Protein AF-A0A5P0ZR93-F1 (afdb_monomer)

Structure (mmCIF, N/CA/C/O backbone):
data_AF-A0A5P0ZR93-F1
#
_entry.id   AF-A0A5P0ZR93-F1
#
loop_
_atom_site.group_PDB
_atom_site.id
_atom_site.type_symbol
_atom_site.label_atom_id
_atom_site.label_alt_id
_atom_site.label_comp_id
_atom_site.label_asym_id
_atom_site.label_entity_id
_atom_site.label_seq_id
_atom_site.pdbx_PDB_ins_code
_atom_site.Cartn_x
_atom_site.Cartn_y
_atom_site.Cartn_z
_atom_site.occupancy
_atom_site.B_iso_or_equiv
_atom_site.auth_seq_id
_atom_site.auth_comp_id
_atom_site.auth_asym_id
_atom_site.auth_atom_id
_atom_site.pdbx_PDB_model_num
ATOM 1 N N . MET A 1 1 ? 14.125 20.771 -6.353 1.00 57.50 1 MET A N 1
ATOM 2 C CA . MET A 1 1 ? 13.184 19.645 -6.193 1.00 57.50 1 MET A CA 1
ATOM 3 C C . MET A 1 1 ? 13.622 18.909 -4.926 1.00 57.50 1 MET A C 1
ATOM 5 O O . MET A 1 1 ? 14.713 19.206 -4.462 1.00 57.50 1 MET A O 1
ATOM 9 N N . ASP A 1 2 ? 12.783 18.103 -4.272 1.00 68.31 2 ASP A N 1
ATOM 10 C CA . ASP A 1 2 ? 13.218 17.329 -3.088 1.00 68.31 2 ASP A CA 1
ATOM 11 C C . ASP A 1 2 ? 14.317 16.335 -3.522 1.00 68.31 2 ASP A C 1
ATOM 13 O O . ASP A 1 2 ? 14.116 15.636 -4.518 1.00 68.31 2 ASP A O 1
ATOM 17 N N . ASP A 1 3 ? 15.445 16.251 -2.803 1.00 76.50 3 ASP A N 1
ATOM 18 C CA . ASP A 1 3 ? 16.575 15.347 -3.105 1.00 76.50 3 ASP A CA 1
ATOM 19 C C . ASP A 1 3 ? 16.115 13.891 -3.321 1.00 76.50 3 ASP A C 1
ATOM 21 O O . ASP A 1 3 ? 16.690 13.132 -4.111 1.00 76.50 3 ASP A O 1
ATOM 25 N N . LYS A 1 4 ? 15.027 13.484 -2.650 1.00 79.25 4 LYS A N 1
ATOM 26 C CA . LYS A 1 4 ? 14.404 12.167 -2.843 1.00 79.25 4 LYS A CA 1
ATOM 27 C C . LYS A 1 4 ? 13.713 12.030 -4.197 1.00 79.25 4 LYS A C 1
ATOM 29 O O . LYS A 1 4 ? 13.845 10.983 -4.830 1.00 79.25 4 LYS A O 1
ATOM 34 N N . MET A 1 5 ? 13.004 13.060 -4.657 1.00 79.00 5 MET A N 1
ATOM 35 C CA . MET A 1 5 ? 12.385 13.065 -5.986 1.00 79.00 5 MET A CA 1
ATOM 36 C C . MET A 1 5 ? 13.462 13.019 -7.074 1.00 79.00 5 MET A C 1
ATOM 38 O O . MET A 1 5 ? 13.357 12.203 -7.987 1.00 79.00 5 MET A O 1
ATOM 42 N N . ASP A 1 6 ? 14.532 13.808 -6.931 1.00 82.62 6 ASP A N 1
ATOM 43 C CA . ASP A 1 6 ? 15.679 13.803 -7.851 1.00 82.62 6 ASP A CA 1
ATOM 44 C C . ASP A 1 6 ? 16.344 12.417 -7.937 1.00 82.62 6 ASP A C 1
ATOM 46 O O . ASP A 1 6 ? 16.668 11.926 -9.027 1.00 82.62 6 ASP A O 1
ATOM 50 N N . SER A 1 7 ? 16.479 11.731 -6.798 1.00 88.19 7 SER A N 1
ATOM 51 C CA . SER A 1 7 ? 16.975 10.351 -6.746 1.00 88.19 7 SER A CA 1
ATOM 52 C C . SER A 1 7 ? 16.061 9.367 -7.487 1.00 88.19 7 SER A C 1
ATOM 54 O O . SER A 1 7 ? 16.546 8.537 -8.261 1.00 88.19 7 SER A O 1
ATOM 56 N N . ILE A 1 8 ? 14.741 9.456 -7.293 1.00 88.38 8 ILE A N 1
ATOM 57 C CA . ILE A 1 8 ? 13.769 8.577 -7.963 1.00 88.38 8 ILE A CA 1
ATOM 58 C C . ILE A 1 8 ? 13.776 8.815 -9.475 1.00 88.38 8 ILE A C 1
ATOM 60 O O . ILE A 1 8 ? 13.837 7.857 -10.245 1.00 88.38 8 ILE A O 1
ATOM 64 N N . ILE A 1 9 ? 13.792 10.076 -9.905 1.00 86.50 9 ILE A N 1
ATOM 65 C CA . ILE A 1 9 ? 13.853 10.451 -11.323 1.00 86.50 9 ILE A CA 1
ATOM 66 C C . ILE A 1 9 ? 15.132 9.917 -11.963 1.00 86.50 9 ILE A C 1
ATOM 68 O O . ILE A 1 9 ? 15.090 9.381 -13.068 1.00 86.50 9 ILE A O 1
ATOM 72 N N . SER A 1 10 ? 16.258 9.986 -11.253 1.00 88.50 10 SER A N 1
ATOM 73 C CA . SER A 1 10 ? 17.525 9.424 -11.726 1.00 88.50 10 SER A CA 1
ATOM 74 C C . SER A 1 10 ? 17.456 7.902 -11.891 1.00 88.50 10 SER A C 1
ATOM 76 O O . SER A 1 10 ? 17.922 7.371 -12.899 1.00 88.50 10 SER A O 1
ATOM 78 N N . LYS A 1 11 ? 16.828 7.183 -10.949 1.00 92.81 11 LYS A N 1
ATOM 79 C CA . LYS A 1 11 ? 16.615 5.727 -11.056 1.00 92.81 11 LYS A CA 1
ATOM 80 C C . LYS A 1 11 ? 15.723 5.371 -12.243 1.00 92.81 11 LYS A C 1
ATOM 82 O O . LYS A 1 11 ? 16.082 4.488 -13.016 1.00 92.81 11 LYS A O 1
ATOM 87 N N . LEU A 1 12 ? 14.604 6.074 -12.403 1.00 91.44 12 LEU A N 1
ATOM 88 C CA . LEU A 1 12 ? 13.690 5.904 -13.532 1.00 91.44 12 LEU A CA 1
ATOM 89 C C . LEU A 1 12 ? 14.400 6.155 -14.862 1.00 91.44 12 LEU A C 1
ATOM 91 O O . LEU A 1 12 ? 14.355 5.311 -15.752 1.00 91.44 12 LEU A O 1
ATOM 95 N N . LYS A 1 13 ? 15.137 7.265 -14.968 1.00 89.81 13 LYS A N 1
ATOM 96 C CA . LYS A 1 13 ? 15.942 7.600 -16.146 1.00 89.81 13 LYS A CA 1
ATOM 97 C C . LYS A 1 13 ? 16.904 6.474 -16.512 1.00 89.81 13 LYS A C 1
ATOM 99 O O . LYS A 1 13 ? 16.983 6.111 -17.679 1.00 89.81 13 LYS A O 1
ATOM 104 N N . ASN A 1 14 ? 17.611 5.911 -15.534 1.00 92.38 14 ASN A N 1
ATOM 105 C CA . ASN A 1 14 ? 18.555 4.823 -15.781 1.00 92.38 14 ASN A CA 1
ATOM 106 C C . ASN A 1 14 ? 17.857 3.578 -16.339 1.00 92.38 14 ASN A C 1
ATOM 108 O O . ASN A 1 14 ? 18.335 3.023 -17.325 1.00 92.38 14 ASN A O 1
ATOM 112 N N . ILE A 1 15 ? 16.714 3.184 -15.765 1.00 92.94 15 ILE A N 1
ATOM 113 C CA . ILE A 1 15 ? 15.931 2.043 -16.263 1.00 92.94 15 ILE A CA 1
ATOM 114 C C . ILE A 1 15 ? 15.469 2.312 -17.701 1.00 92.94 15 ILE A C 1
ATOM 116 O O . ILE A 1 15 ? 15.705 1.501 -18.590 1.00 92.94 15 ILE A O 1
ATOM 120 N N . PHE A 1 16 ? 14.880 3.476 -17.980 1.00 92.56 16 PHE A N 1
ATOM 121 C CA . PHE A 1 16 ? 14.407 3.790 -19.331 1.00 92.56 16 PHE A CA 1
ATOM 122 C C . PHE A 1 16 ? 15.522 3.843 -20.368 1.00 92.56 16 PHE A C 1
ATOM 124 O O . PHE A 1 16 ? 15.336 3.370 -21.488 1.00 92.56 16 PHE A O 1
ATOM 131 N N . LEU A 1 17 ? 16.691 4.376 -20.006 1.00 89.56 17 LEU A N 1
ATOM 132 C CA . LEU A 1 17 ? 17.850 4.398 -20.892 1.00 89.56 17 LEU A CA 1
ATOM 133 C C . LEU A 1 17 ? 18.323 2.985 -21.250 1.00 89.56 17 LEU A C 1
ATOM 135 O O . LEU A 1 17 ? 18.655 2.760 -22.412 1.00 89.56 17 LEU A O 1
ATOM 139 N N . MET A 1 18 ? 18.295 2.033 -20.308 1.00 90.50 18 MET A N 1
ATOM 140 C CA . MET A 1 18 ? 18.629 0.628 -20.592 1.00 90.50 18 MET A CA 1
ATOM 141 C C . MET A 1 18 ? 17.722 0.029 -21.669 1.00 90.50 18 MET A C 1
ATOM 143 O O . MET A 1 18 ? 18.185 -0.747 -22.500 1.00 90.50 18 MET A O 1
ATOM 147 N N . TYR A 1 19 ? 16.453 0.434 -21.693 1.00 91.56 19 TYR A N 1
ATOM 148 C CA . TYR A 1 19 ? 15.465 -0.064 -22.646 1.00 91.56 19 TYR A CA 1
ATOM 149 C C . TYR A 1 19 ? 15.240 0.846 -23.863 1.00 91.56 19 TYR A C 1
ATOM 151 O O . TYR A 1 19 ? 14.340 0.585 -24.663 1.00 91.56 19 TYR A O 1
ATOM 159 N N . GLY A 1 20 ? 16.031 1.912 -24.027 1.00 86.62 20 GLY A N 1
ATOM 160 C CA . GLY A 1 20 ? 15.853 2.882 -25.114 1.00 86.62 20 GLY A CA 1
ATOM 161 C C . GLY A 1 20 ? 14.503 3.615 -25.085 1.00 86.62 20 GLY A C 1
ATOM 162 O O . GLY A 1 20 ? 14.049 4.106 -26.118 1.00 86.62 20 GLY A O 1
ATOM 163 N N . ASP A 1 21 ? 13.851 3.688 -23.925 1.00 88.06 21 ASP A N 1
ATOM 164 C CA . ASP A 1 21 ? 12.505 4.236 -23.757 1.00 88.06 21 ASP A CA 1
ATOM 165 C C . ASP A 1 21 ? 12.533 5.735 -23.428 1.00 88.06 21 ASP A C 1
ATOM 167 O O . ASP A 1 21 ? 12.277 6.196 -22.314 1.00 88.06 21 ASP A O 1
ATOM 171 N N . THR A 1 22 ? 12.854 6.540 -24.433 1.00 83.56 22 THR A N 1
ATOM 172 C CA . THR A 1 22 ? 12.858 8.001 -24.284 1.00 83.56 22 THR A CA 1
ATOM 173 C C . THR A 1 22 ? 11.450 8.579 -24.140 1.00 83.56 22 THR A C 1
ATOM 175 O O . THR A 1 22 ? 11.280 9.656 -23.567 1.00 83.56 22 THR A O 1
ATOM 178 N N . THR A 1 23 ? 10.430 7.865 -24.623 1.00 85.38 23 THR A N 1
ATOM 179 C CA . THR A 1 23 ? 9.042 8.339 -24.615 1.00 85.38 23 THR A CA 1
ATOM 180 C C . THR A 1 23 ? 8.474 8.334 -23.203 1.00 85.38 23 THR A C 1
ATOM 182 O O . THR A 1 23 ? 7.955 9.360 -22.767 1.00 85.38 23 THR A O 1
ATOM 185 N N . SER A 1 24 ? 8.613 7.234 -22.458 1.00 85.19 24 SER A N 1
ATOM 186 C CA . SER A 1 24 ? 8.108 7.154 -21.082 1.00 85.19 24 SER A CA 1
ATOM 187 C C . SER A 1 24 ? 8.848 8.103 -20.145 1.00 85.19 24 SER A C 1
ATOM 189 O O . SER A 1 24 ? 8.225 8.741 -19.298 1.00 85.19 24 SER A O 1
ATOM 191 N N . PHE A 1 25 ? 10.157 8.294 -20.348 1.00 82.69 25 PHE A N 1
ATOM 192 C CA . PHE A 1 25 ? 10.911 9.295 -19.591 1.00 82.69 25 PHE A CA 1
ATOM 193 C C . PHE A 1 25 ? 10.414 10.724 -19.858 1.00 82.69 25 PHE A C 1
ATOM 195 O O . PHE A 1 25 ? 10.238 11.508 -18.924 1.00 82.69 25 PHE A O 1
ATOM 202 N N . ASN A 1 26 ? 10.135 11.065 -21.119 1.00 82.50 26 ASN A N 1
ATOM 203 C CA . ASN A 1 26 ? 9.562 12.365 -21.463 1.00 82.50 26 ASN A CA 1
ATOM 204 C C . ASN A 1 26 ? 8.157 12.539 -20.882 1.00 82.50 26 ASN A C 1
ATOM 206 O O . ASN A 1 26 ? 7.851 13.613 -20.379 1.00 82.50 26 ASN A O 1
ATOM 210 N N . ILE A 1 27 ? 7.332 11.487 -20.886 1.00 79.62 27 ILE A N 1
ATOM 211 C CA . ILE A 1 27 ? 6.014 11.498 -20.241 1.00 79.62 27 ILE A CA 1
ATOM 212 C C . ILE A 1 27 ? 6.155 11.855 -18.755 1.00 79.62 27 ILE A C 1
ATOM 214 O O . ILE A 1 27 ? 5.447 12.731 -18.272 1.00 79.62 27 ILE A O 1
ATOM 218 N N . ILE A 1 28 ? 7.100 11.249 -18.039 1.00 78.06 28 ILE A N 1
ATOM 219 C CA . ILE A 1 28 ? 7.353 11.548 -16.621 1.00 78.06 28 ILE A CA 1
ATOM 220 C C . ILE A 1 28 ? 7.781 13.006 -16.432 1.00 78.06 28 ILE A C 1
ATOM 222 O O . ILE A 1 28 ? 7.230 13.706 -15.584 1.00 78.06 28 ILE A O 1
ATOM 226 N N . ASN A 1 29 ? 8.713 13.503 -17.245 1.00 74.81 29 ASN A N 1
ATOM 227 C CA . ASN A 1 29 ? 9.150 14.896 -17.143 1.00 74.81 29 ASN A CA 1
ATOM 228 C C . ASN A 1 29 ? 8.015 15.885 -17.445 1.00 74.81 29 ASN A C 1
ATOM 230 O O . ASN A 1 29 ? 7.866 16.873 -16.733 1.00 74.81 29 ASN A O 1
ATOM 234 N N . THR A 1 30 ? 7.212 15.628 -18.476 1.00 73.50 30 THR A N 1
ATOM 235 C CA . THR A 1 30 ? 6.117 16.515 -18.883 1.00 73.50 30 THR A CA 1
ATOM 236 C C . THR A 1 30 ? 4.965 16.479 -17.883 1.00 73.50 30 THR A C 1
ATOM 238 O O . THR A 1 30 ? 4.611 17.519 -17.341 1.00 73.50 30 THR A O 1
ATOM 241 N N . TRP A 1 31 ? 4.428 15.295 -17.592 1.00 67.81 31 TRP A N 1
ATOM 242 C CA . TRP A 1 31 ? 3.185 15.139 -16.833 1.00 67.81 31 TRP A CA 1
ATOM 243 C C . TRP A 1 31 ? 3.388 15.100 -15.309 1.00 67.81 31 TRP A C 1
ATOM 245 O O . TRP A 1 31 ? 2.467 15.408 -14.561 1.00 67.81 31 TRP A O 1
ATOM 255 N N . ILE A 1 32 ? 4.576 14.733 -14.810 1.00 67.00 32 ILE A N 1
ATOM 256 C CA . ILE A 1 32 ? 4.835 14.671 -13.356 1.00 67.00 32 ILE A CA 1
ATOM 257 C C . ILE A 1 32 ? 5.601 15.896 -12.881 1.00 67.00 32 ILE A C 1
ATOM 259 O O . ILE A 1 32 ? 5.206 16.544 -11.911 1.00 67.00 32 ILE A O 1
ATOM 263 N N . ILE A 1 33 ? 6.722 16.194 -13.542 1.00 64.81 33 ILE A N 1
ATOM 264 C CA . ILE A 1 33 ? 7.695 17.173 -13.045 1.00 64.81 33 ILE A CA 1
ATOM 265 C C . ILE A 1 33 ? 7.309 18.592 -13.461 1.00 64.81 33 ILE A C 1
ATOM 267 O O . ILE A 1 33 ? 7.245 19.483 -12.612 1.00 64.81 33 ILE A O 1
ATOM 271 N N . ASN A 1 34 ? 7.043 18.804 -14.751 1.00 63.06 34 ASN A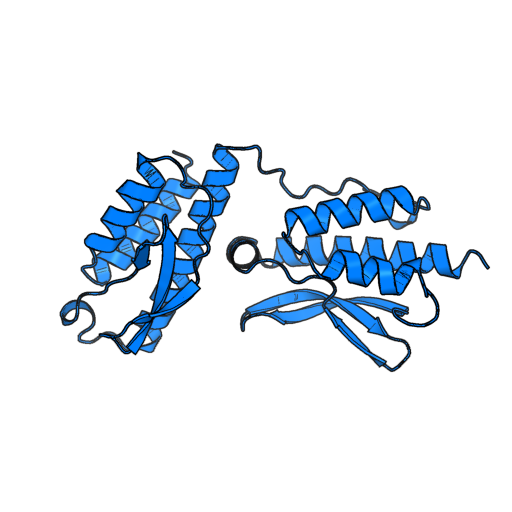 N 1
ATOM 272 C CA . ASN A 1 34 ? 6.796 20.134 -15.306 1.00 63.06 34 ASN A CA 1
ATOM 273 C C . ASN A 1 34 ? 5.379 20.654 -15.009 1.00 63.06 34 ASN A C 1
ATOM 275 O O . ASN A 1 34 ? 5.206 21.862 -14.870 1.00 63.06 34 ASN A O 1
ATOM 279 N N . GLU A 1 35 ? 4.395 19.768 -14.832 1.00 59.88 35 GLU A N 1
ATOM 280 C CA . GLU A 1 35 ? 3.013 20.120 -14.457 1.00 59.88 35 GLU A CA 1
ATOM 281 C C . GLU A 1 35 ? 2.729 20.034 -12.940 1.00 59.88 35 GLU A C 1
ATOM 283 O O . GLU A 1 35 ? 1.615 20.314 -12.513 1.00 59.88 35 GLU A O 1
ATOM 288 N N . LYS A 1 36 ? 3.738 19.702 -12.113 1.00 53.22 36 LYS A N 1
ATOM 289 C CA . LYS A 1 36 ? 3.658 19.526 -10.646 1.00 53.22 36 LYS A CA 1
ATOM 290 C C . LYS A 1 36 ? 2.394 18.780 -10.192 1.00 53.22 36 LYS A C 1
ATOM 292 O O . LYS A 1 36 ? 1.528 19.337 -9.523 1.00 53.22 36 LYS A O 1
ATOM 297 N N . VAL A 1 37 ? 2.426 17.470 -10.449 1.00 56.31 37 VAL A N 1
ATOM 298 C CA . VAL A 1 37 ? 1.530 16.436 -9.898 1.00 56.31 37 VAL A CA 1
ATOM 299 C C . VAL A 1 37 ? 0.103 16.539 -10.388 1.00 56.31 37 VAL A C 1
ATOM 301 O O . VAL A 1 37 ? -0.769 17.136 -9.759 1.00 56.31 37 VAL A O 1
ATOM 304 N N . ILE A 1 38 ? -0.171 15.860 -11.490 1.00 51.16 38 ILE A N 1
ATOM 305 C CA . ILE A 1 38 ? -1.548 15.537 -11.834 1.00 51.16 38 ILE A CA 1
ATOM 306 C C . ILE A 1 38 ? -2.105 14.685 -10.694 1.00 51.16 38 ILE A C 1
ATOM 308 O O . ILE A 1 38 ? -1.623 13.585 -10.416 1.00 51.16 38 ILE A O 1
ATOM 312 N N . ASN A 1 39 ? -3.092 15.245 -10.002 1.00 53.22 39 ASN A N 1
ATOM 313 C CA . ASN A 1 39 ? -3.871 14.544 -8.999 1.00 53.22 39 ASN A CA 1
ATOM 314 C C . ASN A 1 39 ? -4.516 13.325 -9.672 1.00 53.22 39 ASN A C 1
ATOM 316 O O . ASN A 1 39 ? -5.131 13.472 -10.726 1.00 53.22 39 ASN A O 1
ATOM 320 N N . VAL A 1 40 ? -4.439 12.163 -9.026 1.00 52.12 40 VAL A N 1
ATOM 321 C CA . VAL A 1 40 ? -5.048 10.889 -9.447 1.00 52.12 40 VAL A CA 1
ATOM 322 C C . VAL A 1 40 ? -4.246 10.121 -10.501 1.00 52.12 40 VAL A C 1
ATOM 324 O O . VAL A 1 40 ? -4.520 10.170 -11.698 1.00 52.12 40 VAL A O 1
ATOM 327 N N . TRP A 1 41 ? -3.262 9.354 -10.032 1.00 63.94 41 TRP A N 1
ATOM 328 C CA . TRP A 1 41 ? -2.633 8.295 -10.817 1.00 63.94 41 TRP A CA 1
ATOM 329 C C . TRP A 1 41 ? -3.058 6.945 -10.247 1.00 63.94 41 TRP A C 1
ATOM 331 O O . TRP A 1 41 ? -2.402 6.402 -9.365 1.00 63.94 41 TRP A O 1
ATOM 341 N N . ASP A 1 42 ? -4.156 6.393 -10.759 1.00 69.19 42 ASP A N 1
ATOM 342 C CA . ASP A 1 42 ? -4.456 4.972 -10.568 1.00 69.19 42 ASP A CA 1
ATOM 343 C C . ASP A 1 42 ? -3.581 4.175 -11.547 1.00 69.19 42 ASP A C 1
ATOM 345 O O . ASP A 1 42 ? -3.976 3.887 -12.682 1.00 69.19 42 ASP A O 1
ATOM 349 N N . ILE A 1 43 ? -2.319 3.956 -11.157 1.00 79.19 43 ILE A N 1
ATOM 350 C CA . ILE A 1 43 ? -1.373 3.179 -11.959 1.00 79.19 43 ILE A 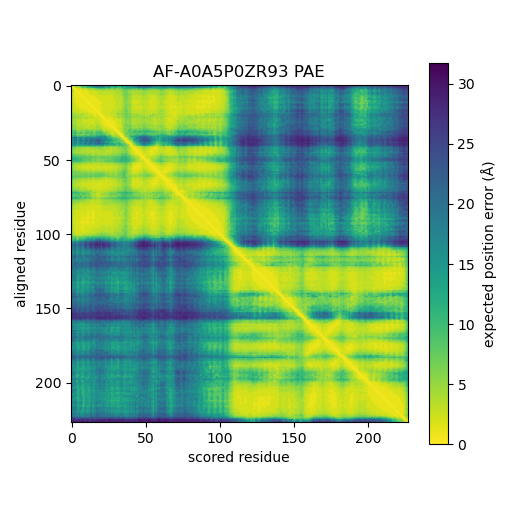CA 1
ATOM 351 C C . ILE A 1 43 ? -1.662 1.700 -11.738 1.00 79.19 43 ILE A C 1
ATOM 353 O O . ILE A 1 43 ? -1.491 1.171 -10.642 1.00 79.19 43 ILE A O 1
ATOM 357 N N . GLN A 1 44 ? -2.017 1.013 -12.813 1.00 82.81 44 GLN A N 1
ATOM 358 C CA . GLN A 1 44 ? -2.297 -0.413 -12.808 1.00 82.81 44 GLN A CA 1
ATOM 359 C C . GLN A 1 44 ? -1.407 -1.137 -13.807 1.00 82.81 44 GLN A C 1
ATOM 361 O O . GLN A 1 44 ? -0.965 -0.573 -14.812 1.00 82.81 44 GLN A O 1
ATOM 366 N N . PHE A 1 45 ? -1.179 -2.425 -13.564 1.00 87.31 45 PHE A N 1
ATOM 367 C CA . PHE A 1 45 ? -0.575 -3.277 -14.575 1.00 87.31 45 PHE A CA 1
ATOM 368 C C . PHE A 1 45 ? -1.579 -3.636 -15.655 1.00 87.31 45 PHE A C 1
ATOM 370 O O . PHE A 1 45 ? -2.654 -4.164 -15.375 1.00 87.31 45 PHE A O 1
ATOM 377 N N . GLN A 1 46 ? -1.174 -3.448 -16.904 1.00 88.44 46 GLN A N 1
ATOM 378 C CA . GLN A 1 46 ? -1.894 -3.973 -18.055 1.00 88.44 46 GLN A CA 1
ATOM 379 C C . GLN A 1 46 ? -0.930 -4.717 -18.970 1.00 88.44 46 GLN A C 1
ATOM 381 O O . GLN A 1 46 ? 0.246 -4.368 -19.051 1.00 88.44 46 GLN A O 1
ATOM 386 N N . ASN A 1 47 ? -1.426 -5.749 -19.654 1.00 87.31 47 ASN A N 1
ATOM 387 C CA . ASN A 1 47 ? -0.632 -6.438 -20.664 1.00 87.31 47 ASN A CA 1
ATOM 388 C C . ASN A 1 47 ? -0.352 -5.477 -21.824 1.00 87.31 47 ASN A C 1
ATOM 390 O O . ASN A 1 47 ? -1.274 -4.867 -22.372 1.00 87.31 47 ASN A O 1
ATOM 394 N N . ASP A 1 48 ? 0.918 -5.350 -22.190 1.00 84.62 48 ASP A N 1
ATOM 395 C CA . ASP A 1 48 ? 1.317 -4.685 -23.417 1.00 84.62 48 ASP A CA 1
ATOM 396 C C . ASP A 1 48 ? 1.059 -5.617 -24.606 1.00 84.62 48 ASP A C 1
ATOM 398 O O . ASP A 1 48 ? 1.585 -6.732 -24.676 1.00 84.62 48 ASP A O 1
ATOM 402 N N . GLU A 1 49 ? 0.245 -5.145 -25.547 1.00 75.81 49 GLU A N 1
ATOM 403 C CA . GLU A 1 49 ? -0.211 -5.910 -26.712 1.00 75.81 49 GLU A CA 1
ATOM 404 C C . GLU A 1 49 ? 0.933 -6.325 -27.649 1.00 75.81 49 GLU A C 1
ATOM 406 O O . GLU A 1 49 ? 0.802 -7.292 -28.397 1.00 75.81 49 GLU A O 1
ATOM 411 N N . ASN A 1 50 ? 2.067 -5.620 -27.614 1.00 77.00 50 ASN A N 1
ATOM 412 C CA . ASN A 1 50 ? 3.189 -5.857 -28.519 1.00 77.00 50 ASN A CA 1
ATOM 413 C C . ASN A 1 50 ? 4.298 -6.704 -27.900 1.00 77.00 50 ASN A C 1
ATOM 415 O O . ASN A 1 50 ? 5.113 -7.266 -28.638 1.00 77.00 50 ASN A O 1
ATOM 419 N N . LEU A 1 51 ? 4.373 -6.729 -26.571 1.00 74.06 51 LEU A N 1
ATOM 420 C CA . LEU A 1 51 ? 5.509 -7.269 -25.829 1.00 74.06 51 LEU A CA 1
ATOM 421 C C . LEU A 1 51 ? 5.142 -8.436 -24.914 1.00 74.06 51 LEU A C 1
ATOM 423 O O . LEU A 1 51 ? 6.042 -9.124 -24.442 1.00 74.06 51 LEU A O 1
ATOM 427 N N . ASN A 1 52 ? 3.846 -8.679 -24.692 1.00 81.81 52 ASN A N 1
ATOM 428 C CA . ASN A 1 52 ? 3.343 -9.729 -23.805 1.00 81.81 52 ASN A CA 1
ATOM 429 C C . ASN A 1 52 ? 3.941 -9.659 -22.384 1.00 81.81 52 ASN A C 1
ATOM 431 O O . ASN A 1 52 ? 4.146 -10.679 -21.733 1.00 81.81 52 ASN A O 1
ATOM 435 N N . ILE A 1 53 ? 4.230 -8.442 -21.918 1.00 84.31 53 ILE A N 1
ATOM 436 C CA . ILE A 1 53 ? 4.661 -8.140 -20.550 1.00 84.31 53 ILE A CA 1
ATOM 437 C C . ILE A 1 53 ? 3.620 -7.241 -19.889 1.00 84.31 53 ILE A C 1
ATOM 439 O O . ILE A 1 53 ? 2.926 -6.478 -20.564 1.00 84.31 53 ILE A O 1
ATOM 443 N N . LYS A 1 54 ? 3.524 -7.292 -18.561 1.00 88.44 54 LYS A N 1
ATOM 444 C CA . LYS A 1 54 ? 2.719 -6.331 -17.800 1.00 88.44 54 LYS A CA 1
ATOM 445 C C . LYS A 1 54 ? 3.484 -5.021 -17.654 1.00 88.44 54 LYS A C 1
ATOM 447 O O . LYS A 1 54 ? 4.617 -5.032 -17.177 1.00 88.44 54 LYS A O 1
ATOM 452 N N . VAL A 1 55 ? 2.863 -3.903 -18.018 1.00 90.94 55 VAL A N 1
ATOM 453 C CA . VAL A 1 55 ? 3.448 -2.557 -17.919 1.00 90.94 55 VAL A CA 1
ATOM 454 C C . VAL A 1 55 ? 2.588 -1.635 -17.052 1.00 90.94 55 VAL A C 1
ATOM 456 O O . VAL A 1 55 ? 1.364 -1.800 -17.035 1.00 90.94 55 VAL A O 1
ATOM 459 N N . PRO A 1 56 ? 3.198 -0.683 -16.323 1.00 89.94 56 PRO A N 1
ATOM 460 C CA . PRO A 1 56 ? 2.470 0.327 -15.567 1.00 89.94 56 PRO A CA 1
ATOM 461 C C . PRO A 1 56 ? 1.739 1.285 -16.505 1.00 89.94 56 PRO A C 1
ATOM 463 O O . PRO A 1 56 ? 2.336 1.900 -17.395 1.00 89.94 56 PRO A O 1
ATOM 466 N N . VAL A 1 57 ? 0.439 1.430 -16.279 1.00 87.81 57 VAL A N 1
ATOM 467 C CA . VAL A 1 57 ? -0.461 2.266 -17.068 1.00 87.81 57 VAL A CA 1
ATOM 468 C C . VAL A 1 57 ? -1.337 3.091 -16.137 1.00 87.81 57 VAL A C 1
ATOM 470 O O . VAL A 1 57 ? -1.900 2.539 -15.203 1.00 87.81 57 VAL A O 1
ATOM 473 N N . ALA A 1 58 ? -1.525 4.375 -16.437 1.00 83.06 58 ALA A N 1
ATOM 474 C CA . ALA A 1 58 ? -2.580 5.190 -15.833 1.00 83.06 58 ALA A CA 1
ATOM 475 C C . ALA A 1 58 ? -3.587 5.656 -16.890 1.00 83.06 58 ALA A C 1
ATOM 477 O O . ALA A 1 58 ? -3.263 5.764 -18.078 1.00 83.06 58 ALA A O 1
ATOM 478 N N . VAL A 1 59 ? -4.808 5.962 -16.455 1.00 77.25 59 VAL A N 1
ATOM 479 C CA . VAL A 1 59 ? -5.795 6.673 -17.273 1.00 77.25 59 VAL A CA 1
ATOM 480 C C . VAL A 1 59 ? -5.872 8.117 -16.794 1.00 77.25 59 VAL A C 1
ATOM 482 O O . VAL A 1 59 ? -6.292 8.371 -15.672 1.00 77.25 59 VAL A O 1
ATOM 485 N N . ILE A 1 60 ? -5.480 9.059 -17.652 1.00 71.88 60 ILE A N 1
ATOM 486 C CA . ILE A 1 60 ? -5.520 10.502 -17.382 1.00 71.88 60 ILE A CA 1
ATOM 487 C C . ILE A 1 60 ? -6.410 11.146 -18.441 1.00 71.88 60 ILE A C 1
ATOM 489 O O . ILE A 1 60 ? -6.179 10.950 -19.633 1.00 71.88 60 ILE A O 1
ATOM 493 N N . ASP A 1 61 ? -7.456 11.866 -18.032 1.00 69.75 61 ASP A N 1
ATOM 494 C CA . ASP A 1 61 ? -8.424 12.507 -18.937 1.00 69.75 61 ASP A CA 1
ATOM 495 C C . ASP A 1 61 ? -8.974 11.559 -20.018 1.00 69.75 61 ASP A C 1
ATOM 497 O O . ASP A 1 61 ? -9.032 11.880 -21.207 1.00 69.75 61 ASP A O 1
ATOM 501 N N . SER A 1 62 ? -9.357 10.345 -19.607 1.00 73.19 62 SER A N 1
ATOM 502 C CA . SER A 1 62 ? -9.813 9.261 -20.498 1.00 73.19 62 SER A CA 1
ATOM 503 C C . SER A 1 62 ? -8.766 8.763 -21.509 1.00 73.19 62 SER A C 1
ATOM 505 O O . SER A 1 62 ? -9.091 7.979 -22.401 1.00 73.19 62 SER A O 1
ATOM 507 N N . LYS A 1 63 ? -7.499 9.174 -21.381 1.00 77.56 63 LYS A N 1
ATOM 508 C CA . LYS A 1 63 ? -6.380 8.685 -22.192 1.00 77.56 63 LYS A CA 1
ATOM 509 C C . LYS A 1 63 ? -5.547 7.692 -21.401 1.00 77.56 63 LYS A C 1
ATOM 511 O O . LYS A 1 63 ? -5.078 7.975 -20.303 1.00 77.56 63 LYS A O 1
ATOM 516 N N . LYS A 1 64 ? -5.316 6.530 -22.006 1.00 83.12 64 LYS A N 1
ATOM 517 C CA . LYS A 1 64 ? -4.417 5.504 -21.481 1.00 83.12 64 LYS A CA 1
ATOM 518 C C . LYS A 1 64 ? -2.963 5.917 -21.725 1.00 83.12 64 LYS A C 1
ATOM 520 O O . LYS A 1 64 ? -2.540 6.064 -22.872 1.00 83.12 64 LYS A O 1
ATOM 525 N N . ILE A 1 65 ? -2.195 6.065 -20.654 1.00 84.88 65 ILE A N 1
ATOM 526 C CA . ILE A 1 65 ? -0.772 6.402 -20.680 1.00 84.88 65 ILE A CA 1
ATOM 527 C C . ILE A 1 65 ? 0.004 5.207 -20.136 1.00 84.88 65 ILE A C 1
ATOM 529 O O . ILE A 1 65 ? -0.150 4.848 -18.976 1.00 84.88 65 ILE A O 1
ATOM 533 N N . SER A 1 66 ? 0.834 4.588 -20.979 1.00 88.31 66 SER A N 1
ATOM 534 C CA . SER A 1 66 ? 1.815 3.589 -20.538 1.00 88.31 66 SER A CA 1
ATOM 535 C C . SER A 1 66 ? 3.124 4.282 -20.176 1.00 88.31 66 SER A C 1
ATOM 537 O O . SER A 1 66 ? 3.616 5.104 -20.955 1.00 88.31 66 SER A O 1
ATOM 539 N N . PHE A 1 67 ? 3.673 3.924 -19.016 1.00 89.25 67 PHE A N 1
ATOM 540 C CA . PHE A 1 67 ? 4.940 4.436 -18.495 1.00 89.25 67 PHE A CA 1
ATOM 541 C C . PHE A 1 67 ? 6.113 3.487 -18.719 1.00 89.25 67 PHE A C 1
ATOM 543 O O . PHE A 1 67 ? 7.186 3.699 -18.157 1.00 89.25 67 PHE A O 1
ATOM 550 N N . PHE A 1 68 ? 5.917 2.432 -19.508 1.00 91.94 68 PHE A N 1
ATOM 551 C CA . PHE A 1 68 ? 7.010 1.575 -19.926 1.00 91.94 68 PHE A CA 1
ATOM 552 C C . PHE A 1 68 ? 6.754 1.027 -21.327 1.00 91.94 68 PHE A C 1
ATOM 554 O O . PHE A 1 68 ? 5.797 0.292 -21.573 1.00 91.94 68 PHE A O 1
ATOM 561 N N . LYS A 1 69 ? 7.613 1.430 -22.259 1.00 90.06 69 LYS A N 1
ATOM 562 C CA . LYS A 1 69 ? 7.584 1.107 -23.686 1.00 90.06 69 LYS A CA 1
ATOM 563 C C . LYS A 1 69 ? 9.000 0.759 -24.150 1.00 90.06 69 LYS A C 1
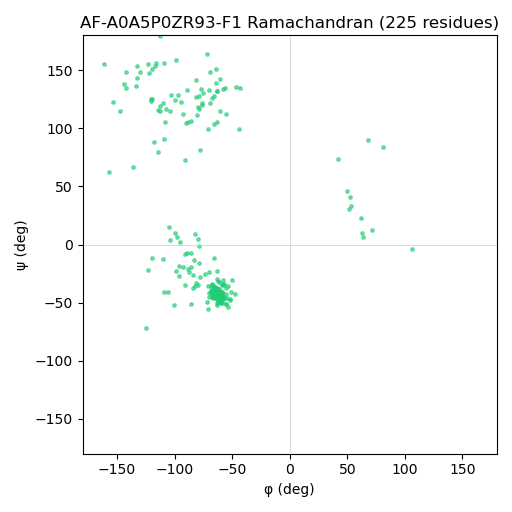ATOM 565 O O . LYS A 1 69 ? 9.608 1.512 -24.916 1.00 90.06 69 LYS A O 1
ATOM 570 N N . PRO A 1 70 ? 9.557 -0.362 -23.670 1.00 88.31 70 PRO A N 1
ATOM 571 C CA . PRO A 1 70 ? 10.917 -0.744 -24.009 1.00 88.31 70 PRO A CA 1
ATOM 572 C C . PRO A 1 70 ? 11.053 -1.020 -25.516 1.00 88.31 70 PRO A C 1
ATOM 574 O O . PRO A 1 70 ? 10.190 -1.635 -26.150 1.00 88.31 70 PRO A O 1
ATOM 577 N N . ALA A 1 71 ? 12.155 -0.571 -26.116 1.00 87.50 71 ALA A N 1
ATOM 578 C CA . ALA A 1 71 ? 12.434 -0.804 -27.526 1.00 87.50 71 ALA A CA 1
ATOM 579 C C . ALA A 1 71 ? 12.765 -2.285 -27.771 1.00 87.50 71 ALA A C 1
ATOM 581 O O . ALA A 1 71 ? 13.611 -2.860 -27.086 1.00 87.50 71 ALA A O 1
ATOM 582 N N . LYS A 1 72 ? 12.161 -2.902 -28.800 1.00 82.44 72 LYS A N 1
ATOM 583 C CA . LYS A 1 72 ? 12.372 -4.330 -29.133 1.00 82.44 72 LYS A CA 1
ATOM 584 C C . LYS A 1 72 ? 13.849 -4.718 -29.242 1.00 82.44 72 LYS A C 1
ATOM 586 O O . LYS A 1 72 ? 14.240 -5.768 -28.749 1.00 82.44 72 LYS A O 1
ATOM 591 N N . MET A 1 73 ? 14.669 -3.858 -29.847 1.00 80.44 73 MET A N 1
ATOM 592 C CA . MET A 1 73 ? 16.111 -4.097 -29.974 1.00 80.44 73 MET A CA 1
ATOM 593 C C . MET A 1 73 ? 16.848 -4.025 -28.631 1.00 80.44 73 MET A C 1
ATOM 595 O O . MET A 1 73 ? 17.767 -4.803 -28.418 1.00 80.44 73 MET A O 1
ATOM 599 N N . ALA A 1 74 ? 16.434 -3.144 -27.717 1.00 79.31 74 ALA A N 1
ATOM 600 C CA . ALA A 1 74 ? 17.051 -3.015 -26.396 1.00 79.31 74 ALA A CA 1
ATOM 601 C C . ALA A 1 74 ? 16.681 -4.177 -25.458 1.00 79.31 74 ALA A C 1
ATOM 603 O O . ALA A 1 74 ? 17.448 -4.531 -24.572 1.00 79.31 74 ALA A O 1
ATOM 604 N N . MET A 1 75 ? 15.530 -4.815 -25.688 1.00 83.38 75 MET A N 1
ATOM 605 C CA . MET A 1 75 ? 15.147 -6.050 -24.993 1.00 83.38 75 MET A CA 1
ATOM 606 C C . MET A 1 75 ? 15.836 -7.298 -25.550 1.00 83.38 75 MET A C 1
ATOM 608 O O . MET A 1 75 ? 15.827 -8.344 -24.905 1.00 83.38 75 MET A O 1
ATOM 612 N N . SER A 1 76 ? 16.421 -7.221 -26.749 1.00 80.44 76 SER A N 1
ATOM 613 C CA . SER A 1 76 ? 17.056 -8.367 -27.397 1.00 80.44 76 SER A CA 1
ATOM 614 C C . SER A 1 76 ? 18.286 -8.811 -26.602 1.00 80.44 76 SER A C 1
ATOM 616 O O . SER A 1 76 ? 19.340 -8.187 -26.676 1.00 80.44 76 SER A O 1
ATOM 618 N N . GLY A 1 77 ? 18.151 -9.908 -25.854 1.00 80.44 77 GLY A N 1
ATOM 619 C CA . GLY A 1 77 ? 19.200 -10.447 -24.982 1.00 80.44 77 GLY A CA 1
ATOM 620 C C . GLY A 1 77 ? 18.965 -10.216 -23.488 1.00 80.44 77 GLY A C 1
ATOM 621 O O . GLY A 1 77 ? 19.725 -10.745 -22.679 1.00 80.44 77 GLY A O 1
ATOM 622 N N . VAL A 1 78 ? 17.905 -9.495 -23.109 1.00 85.31 78 VAL A N 1
ATOM 623 C CA . VAL A 1 78 ? 17.464 -9.374 -21.714 1.00 85.31 78 VAL A CA 1
ATOM 624 C C . VAL A 1 78 ? 16.380 -10.427 -21.443 1.00 85.31 78 VAL A C 1
ATOM 626 O O . VAL A 1 78 ? 15.365 -10.449 -22.142 1.00 85.31 78 VAL A O 1
ATOM 629 N N . PRO A 1 79 ? 16.558 -11.320 -20.454 1.00 88.38 79 PRO A N 1
ATOM 630 C CA . PRO A 1 79 ? 15.521 -12.265 -20.054 1.00 88.38 79 PRO A CA 1
ATOM 631 C C . PRO A 1 79 ? 14.218 -11.560 -19.654 1.00 88.38 79 PRO A C 1
ATOM 633 O O . PRO A 1 79 ? 14.248 -10.627 -18.854 1.00 88.38 79 PRO A O 1
ATOM 636 N N . LEU A 1 80 ? 13.073 -12.057 -20.140 1.00 84.94 80 LEU A N 1
ATOM 637 C CA . LEU A 1 80 ? 11.741 -11.516 -19.818 1.00 84.94 80 LEU A CA 1
ATOM 638 C C . LEU A 1 80 ? 11.506 -11.275 -18.313 1.00 84.94 80 LEU A C 1
ATOM 640 O O . LEU A 1 80 ? 11.013 -10.197 -17.988 1.00 84.94 80 LEU A O 1
ATOM 644 N N . PRO A 1 81 ? 11.909 -12.172 -17.385 1.00 88.00 81 PRO A N 1
ATOM 645 C CA . PRO A 1 81 ? 11.732 -11.920 -15.953 1.00 88.00 81 PRO A CA 1
ATOM 646 C C . PRO A 1 81 ? 12.421 -10.644 -15.452 1.00 88.00 81 PRO A C 1
ATOM 648 O O . PRO A 1 81 ? 11.878 -9.963 -14.591 1.00 88.00 81 PRO A O 1
ATOM 651 N N . ILE A 1 82 ? 13.578 -10.279 -16.017 1.00 88.94 82 ILE A N 1
ATOM 652 C CA . ILE A 1 82 ? 14.291 -9.043 -15.650 1.00 88.94 82 ILE A CA 1
ATOM 653 C C . ILE A 1 82 ? 13.497 -7.819 -16.120 1.00 88.94 82 ILE A C 1
ATOM 655 O O . ILE A 1 82 ? 13.348 -6.848 -15.384 1.00 88.94 82 ILE A O 1
ATOM 659 N N . ILE A 1 83 ? 12.927 -7.891 -17.323 1.00 89.81 83 ILE A N 1
ATOM 660 C CA . ILE A 1 83 ? 12.090 -6.823 -17.887 1.00 89.81 83 ILE A CA 1
ATOM 661 C C . ILE A 1 83 ? 10.817 -6.643 -17.047 1.00 89.81 83 ILE A C 1
ATOM 663 O O . ILE A 1 83 ? 10.390 -5.518 -16.785 1.00 89.81 83 ILE A O 1
ATOM 667 N N . GLU A 1 84 ? 10.218 -7.741 -16.585 1.00 88.19 84 GLU A N 1
ATOM 668 C CA . GLU A 1 84 ? 9.061 -7.713 -15.687 1.00 88.19 84 GLU A CA 1
ATOM 669 C C . GLU A 1 84 ? 9.406 -7.161 -14.297 1.00 88.19 84 GLU A C 1
ATOM 671 O O . GLU A 1 84 ? 8.617 -6.407 -13.723 1.00 88.19 84 GLU A O 1
ATOM 676 N N . GLU A 1 85 ? 10.574 -7.496 -13.747 1.00 88.06 85 GLU A N 1
ATOM 677 C CA . GLU A 1 85 ? 11.068 -6.912 -12.496 1.00 88.06 85 GLU A CA 1
ATOM 678 C C . GLU A 1 85 ? 11.300 -5.404 -12.625 1.00 88.06 85 GLU A C 1
ATOM 680 O O . GLU A 1 85 ? 10.861 -4.641 -11.761 1.00 88.06 85 GLU A O 1
ATOM 685 N N . ASP A 1 86 ? 11.909 -4.949 -13.720 1.00 92.69 86 ASP A N 1
ATOM 686 C CA . ASP A 1 86 ? 12.088 -3.522 -13.984 1.00 92.69 86 ASP A CA 1
ATOM 687 C C . ASP A 1 86 ? 10.750 -2.808 -14.202 1.00 92.69 86 ASP A C 1
ATOM 689 O O . ASP A 1 86 ? 10.564 -1.698 -13.704 1.00 92.69 86 ASP A O 1
ATOM 693 N N . SER A 1 87 ? 9.777 -3.454 -14.851 1.00 90.88 87 SER A N 1
ATOM 694 C CA . SER A 1 87 ? 8.406 -2.943 -14.969 1.00 90.88 87 SER A CA 1
ATOM 695 C C . SER A 1 87 ? 7.757 -2.730 -13.594 1.00 90.88 87 SER A C 1
ATOM 697 O O . SER A 1 87 ? 7.183 -1.669 -13.319 1.00 90.88 87 SER A O 1
ATOM 699 N N . LYS A 1 88 ? 7.923 -3.691 -12.673 1.00 88.25 88 LYS A N 1
ATOM 700 C CA . LYS A 1 88 ? 7.486 -3.554 -11.272 1.00 88.25 88 LYS A CA 1
ATOM 701 C C . LYS A 1 88 ? 8.196 -2.426 -10.551 1.00 88.25 88 LYS A C 1
ATOM 703 O O . LYS A 1 88 ? 7.552 -1.634 -9.863 1.00 88.25 88 LYS A O 1
ATOM 708 N N . LYS A 1 89 ? 9.502 -2.309 -10.749 1.00 89.56 89 LYS A N 1
ATOM 709 C CA . LYS A 1 89 ? 10.310 -1.248 -10.160 1.00 89.56 89 LYS A CA 1
ATOM 710 C C . LYS A 1 89 ? 9.910 0.134 -10.674 1.00 89.56 89 LYS A C 1
ATOM 712 O O . LYS A 1 89 ? 9.849 1.068 -9.881 1.00 89.56 89 LYS A O 1
ATOM 717 N N . ILE A 1 90 ? 9.590 0.275 -11.961 1.00 90.62 90 ILE A N 1
ATOM 718 C CA . ILE A 1 90 ? 9.057 1.520 -12.529 1.00 90.62 90 ILE A CA 1
ATOM 719 C C . ILE A 1 90 ? 7.752 1.888 -11.825 1.00 90.62 90 ILE A C 1
ATOM 721 O O . ILE A 1 90 ? 7.644 3.006 -11.332 1.00 90.62 90 ILE A O 1
ATOM 725 N N . MET A 1 91 ? 6.799 0.958 -11.702 1.00 86.81 91 MET A N 1
ATOM 726 C CA . MET A 1 91 ? 5.532 1.220 -11.006 1.00 86.81 91 MET A CA 1
ATOM 727 C C . MET A 1 91 ? 5.755 1.692 -9.563 1.00 86.81 91 MET A C 1
ATOM 729 O O . MET A 1 91 ? 5.190 2.701 -9.146 1.00 86.81 91 MET A O 1
ATOM 733 N N . GLN A 1 92 ? 6.635 1.015 -8.820 1.00 84.44 92 GLN A N 1
ATOM 734 C CA . GLN A 1 92 ? 6.999 1.413 -7.457 1.00 84.44 92 GLN A CA 1
ATOM 735 C C . GLN A 1 92 ? 7.574 2.833 -7.414 1.00 84.44 92 GLN A C 1
ATOM 737 O O . GLN A 1 92 ? 7.143 3.648 -6.604 1.00 84.44 92 GLN A O 1
ATOM 742 N N . LEU A 1 93 ? 8.523 3.155 -8.296 1.00 86.94 93 LEU A N 1
ATOM 743 C CA . LEU A 1 93 ? 9.151 4.478 -8.361 1.00 86.94 93 LEU A CA 1
ATOM 744 C C . LEU A 1 93 ? 8.148 5.576 -8.752 1.00 86.94 93 LEU A C 1
ATOM 746 O O . LEU A 1 93 ? 8.223 6.679 -8.215 1.00 86.94 93 LEU A O 1
ATOM 750 N N . LEU A 1 94 ? 7.193 5.284 -9.638 1.00 85.06 94 LEU A N 1
ATOM 751 C CA . LEU A 1 94 ? 6.120 6.214 -9.996 1.00 85.06 94 LEU A CA 1
ATOM 752 C C . LEU A 1 94 ? 5.161 6.463 -8.829 1.00 85.06 94 LEU A C 1
ATOM 754 O O . LEU A 1 94 ? 4.828 7.616 -8.573 1.00 85.06 94 LEU A O 1
ATOM 758 N N . ASN A 1 95 ? 4.801 5.427 -8.068 1.00 79.44 95 ASN A N 1
ATOM 759 C CA . ASN A 1 95 ? 4.000 5.571 -6.848 1.00 79.44 95 ASN A CA 1
ATOM 760 C C . ASN A 1 95 ? 4.743 6.390 -5.776 1.00 79.44 95 ASN A C 1
ATOM 762 O O . ASN A 1 95 ? 4.151 7.261 -5.141 1.00 79.44 95 ASN A O 1
ATOM 766 N N . GLN A 1 96 ? 6.061 6.188 -5.619 1.00 79.50 96 GLN A N 1
ATOM 767 C CA . GLN A 1 96 ? 6.900 7.012 -4.731 1.00 79.50 96 GLN A CA 1
ATOM 768 C C . GLN A 1 96 ? 6.914 8.476 -5.161 1.00 79.50 96 GLN A C 1
ATOM 770 O O . GLN A 1 96 ? 6.783 9.366 -4.320 1.00 79.50 96 GLN A O 1
ATOM 775 N N . LEU A 1 97 ? 7.068 8.729 -6.462 1.00 80.19 97 LEU A N 1
ATOM 776 C CA . LEU A 1 97 ? 6.983 10.072 -7.023 1.00 80.19 97 LEU A CA 1
ATOM 777 C C . LEU A 1 97 ? 5.621 10.689 -6.736 1.00 80.19 97 LEU A C 1
ATOM 779 O O . LEU A 1 97 ? 5.593 11.781 -6.181 1.00 80.19 97 LEU A O 1
ATOM 783 N N . HIS A 1 98 ? 4.527 9.985 -7.034 1.00 76.06 98 HIS A N 1
ATOM 784 C CA . HIS A 1 98 ? 3.169 10.456 -6.782 1.00 76.06 98 HIS A CA 1
ATOM 785 C C . HIS A 1 98 ? 2.991 10.870 -5.317 1.00 76.06 98 HIS A C 1
ATOM 787 O O . HIS A 1 98 ? 2.711 12.038 -5.049 1.00 76.06 98 HIS A O 1
ATOM 793 N N . TYR A 1 99 ? 3.319 9.992 -4.369 1.00 74.12 99 TYR A N 1
ATOM 794 C CA . TYR A 1 99 ? 3.229 10.287 -2.938 1.00 74.12 99 TYR A CA 1
ATOM 795 C C . TYR A 1 99 ? 4.087 11.476 -2.483 1.00 74.12 99 TYR A C 1
ATOM 797 O O . TYR A 1 99 ? 3.613 12.352 -1.761 1.00 74.12 99 TYR A O 1
ATOM 805 N N . LEU A 1 100 ? 5.363 11.540 -2.885 1.00 74.38 100 LEU A N 1
ATOM 806 C CA . LEU A 1 100 ? 6.240 12.664 -2.518 1.00 74.38 100 LEU A CA 1
ATOM 807 C C . LEU A 1 100 ? 5.744 13.985 -3.095 1.00 74.38 100 LEU A C 1
ATOM 809 O O . LEU A 1 100 ? 5.976 15.064 -2.552 1.00 74.38 100 LEU A O 1
ATOM 813 N N . SER A 1 101 ? 5.079 13.894 -4.227 1.00 71.31 101 SER A N 1
ATOM 814 C CA . SER A 1 101 ? 4.590 15.040 -4.941 1.00 71.31 101 SER A CA 1
ATOM 815 C C . SER A 1 101 ? 3.256 15.532 -4.349 1.00 71.31 101 SER A C 1
ATOM 817 O O . SER A 1 101 ? 3.109 16.738 -4.141 1.00 71.31 101 SER A O 1
ATOM 819 N N . GLU A 1 102 ? 2.382 14.628 -3.886 1.00 65.88 102 GLU A N 1
ATOM 820 C CA . GLU A 1 102 ? 1.268 14.964 -2.991 1.00 65.88 102 GLU A CA 1
ATOM 821 C C . GLU A 1 102 ? 1.773 15.580 -1.678 1.00 65.88 102 GLU A C 1
ATOM 823 O O . GLU A 1 102 ? 1.273 16.628 -1.278 1.00 65.88 102 GLU A O 1
ATOM 828 N N . LYS A 1 103 ? 2.832 15.020 -1.069 1.00 60.00 103 LYS A N 1
ATOM 829 C CA . LYS A 1 103 ? 3.508 15.551 0.135 1.00 60.00 103 LYS A CA 1
ATOM 830 C C . LYS A 1 103 ? 3.988 16.987 -0.002 1.00 60.00 103 LYS A C 1
ATOM 832 O O . LYS A 1 103 ? 3.939 17.741 0.971 1.00 60.00 103 LYS A O 1
ATOM 837 N N . ASN A 1 104 ? 4.475 17.354 -1.180 1.00 58.62 104 ASN A N 1
ATOM 838 C CA . ASN A 1 104 ? 4.985 18.693 -1.447 1.00 58.62 104 ASN A CA 1
ATOM 839 C C . ASN A 1 104 ? 3.870 19.679 -1.855 1.00 58.62 104 ASN A C 1
ATOM 841 O O . ASN A 1 104 ? 4.075 20.888 -1.746 1.00 58.62 104 ASN A O 1
ATOM 845 N N . GLY A 1 105 ? 2.703 19.188 -2.297 1.00 55.34 105 GLY A N 1
ATOM 846 C CA . GLY A 1 105 ? 1.530 19.992 -2.679 1.00 55.34 105 GLY A CA 1
ATOM 847 C C . GLY A 1 105 ? 0.473 20.168 -1.576 1.00 55.34 105 GLY A C 1
ATOM 848 O O . GLY A 1 105 ? -0.229 21.178 -1.546 1.00 55.34 105 GLY A O 1
ATOM 849 N N . LYS A 1 106 ? 0.375 19.226 -0.635 1.00 44.78 106 LYS A N 1
ATOM 850 C CA . LYS A 1 106 ? -0.443 19.269 0.586 1.00 44.78 106 LYS A CA 1
ATOM 851 C C . LYS A 1 106 ? 0.351 18.574 1.691 1.00 44.78 106 LYS A C 1
ATOM 853 O O . LYS A 1 106 ? 0.956 17.546 1.434 1.00 44.78 106 LYS A O 1
ATOM 858 N N . GLN A 1 107 ? 0.355 19.116 2.913 1.00 41.53 107 GLN A N 1
ATOM 859 C CA . GLN A 1 107 ? 1.001 18.495 4.080 1.00 41.53 107 GLN A CA 1
ATOM 860 C C . GLN A 1 107 ? 0.686 16.988 4.150 1.00 41.53 107 GLN A C 1
ATOM 862 O O . GLN A 1 107 ? -0.373 16.605 4.646 1.00 41.53 107 GLN A O 1
ATOM 867 N N . VAL A 1 108 ? 1.596 16.120 3.697 1.00 47.53 108 VAL A N 1
ATOM 868 C CA . VAL A 1 108 ? 1.527 14.702 4.052 1.00 47.53 108 VAL A CA 1
ATOM 869 C C . VAL A 1 108 ? 1.905 14.654 5.513 1.00 47.53 108 VAL A C 1
ATOM 871 O O . VAL A 1 108 ? 3.074 14.751 5.895 1.00 47.53 108 VAL A O 1
ATOM 874 N N . ARG A 1 109 ? 0.870 14.576 6.345 1.00 50.66 109 ARG A N 1
ATOM 875 C CA . ARG A 1 109 ? 1.022 14.151 7.722 1.00 50.66 109 ARG A CA 1
ATOM 876 C C . ARG A 1 109 ? 1.705 12.794 7.639 1.00 50.66 109 ARG A C 1
ATOM 878 O O . ARG A 1 109 ? 1.122 11.842 7.125 1.00 50.66 109 ARG A O 1
ATOM 885 N N . LYS A 1 110 ? 2.954 12.712 8.104 1.00 60.47 110 LYS A N 1
ATOM 886 C CA . LYS A 1 110 ? 3.487 11.433 8.565 1.00 60.47 110 LYS A CA 1
ATOM 887 C C . LYS A 1 110 ? 2.398 10.834 9.454 1.00 60.47 110 LYS A C 1
ATOM 889 O O . LYS A 1 110 ? 1.770 11.576 10.217 1.00 60.47 110 LYS A O 1
ATOM 894 N N . PHE A 1 111 ? 2.108 9.546 9.297 1.00 68.50 111 PHE A N 1
ATOM 895 C CA . PHE A 1 111 ? 1.211 8.923 10.250 1.00 68.50 111 PHE A CA 1
ATOM 896 C C . PHE A 1 111 ? 1.895 8.989 11.620 1.00 68.50 111 PHE A C 1
ATOM 898 O O . PHE A 1 111 ? 2.911 8.342 11.857 1.00 68.50 111 PHE A O 1
ATOM 905 N N . GLU A 1 112 ? 1.405 9.892 12.458 1.00 78.88 112 GLU A N 1
ATOM 906 C CA . GLU A 1 112 ? 1.858 10.089 13.826 1.00 78.88 112 GLU A CA 1
ATOM 907 C C . GLU A 1 112 ? 0.707 9.662 14.725 1.00 78.88 112 GLU A C 1
ATOM 909 O O . GLU A 1 112 ? -0.358 10.282 14.623 1.00 78.88 112 GLU A O 1
ATOM 914 N N . PRO A 1 113 ? 0.876 8.596 15.524 1.00 85.31 113 PRO A N 1
ATOM 915 C CA . PRO A 1 113 ? -0.046 8.230 16.593 1.00 85.31 113 PRO A CA 1
ATOM 916 C C . PRO A 1 113 ? -0.501 9.450 17.398 1.00 85.31 113 PRO A C 1
ATOM 918 O O . PRO A 1 113 ? 0.317 10.300 17.743 1.00 85.31 113 PRO A O 1
ATOM 921 N N . ARG A 1 114 ? -1.803 9.563 17.676 1.00 88.31 114 ARG A N 1
ATOM 922 C CA . ARG A 1 114 ? -2.340 10.601 18.583 1.00 88.31 114 ARG A CA 1
ATOM 923 C C . ARG A 1 114 ? -2.535 10.109 20.008 1.00 88.31 114 ARG A C 1
ATOM 925 O O . ARG A 1 114 ? -2.698 10.921 20.914 1.00 88.31 114 ARG A O 1
ATOM 932 N N . ILE A 1 115 ? -2.576 8.794 20.181 1.00 87.62 115 ILE A N 1
ATOM 933 C CA . ILE A 1 115 ? -2.695 8.129 21.473 1.00 87.62 115 ILE A CA 1
ATOM 934 C C . ILE A 1 115 ? -1.341 7.486 21.755 1.00 87.62 115 ILE A C 1
ATOM 936 O O . ILE A 1 115 ? -1.002 6.493 21.111 1.00 87.62 115 ILE A O 1
ATOM 940 N N . ASP A 1 116 ? -0.579 8.084 22.671 1.00 81.62 116 ASP A N 1
ATOM 941 C CA . ASP A 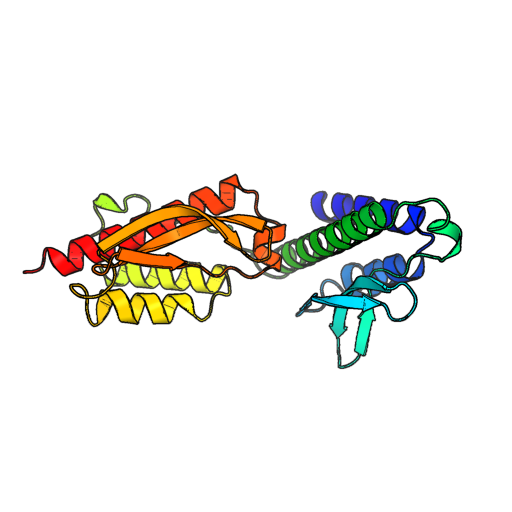1 116 ? 0.758 7.611 23.057 1.00 81.62 116 ASP A CA 1
ATOM 942 C C . ASP A 1 116 ? 0.694 6.434 24.042 1.00 81.62 116 ASP A C 1
ATOM 944 O O . ASP A 1 116 ? 1.520 5.526 23.979 1.00 81.62 116 ASP A O 1
ATOM 948 N N . ASP A 1 117 ? -0.302 6.437 24.934 1.00 88.19 117 ASP A N 1
ATOM 949 C CA . ASP A 1 117 ? -0.538 5.388 25.929 1.00 88.19 117 ASP A CA 1
ATOM 950 C C . ASP A 1 117 ? -1.904 4.732 25.688 1.00 88.19 117 ASP A C 1
ATOM 952 O O . ASP A 1 117 ? -2.951 5.170 26.176 1.00 88.19 117 ASP A O 1
ATOM 956 N N . ILE A 1 118 ? -1.894 3.704 24.840 1.00 88.81 118 ILE A N 1
ATOM 957 C CA . ILE A 1 118 ? -3.102 2.977 24.435 1.00 88.81 118 ILE A CA 1
ATOM 958 C C . ILE A 1 118 ? -3.673 2.190 25.617 1.00 88.81 118 ILE A C 1
ATOM 960 O O . ILE A 1 118 ? -4.885 2.209 25.823 1.00 88.81 118 ILE A O 1
ATOM 964 N N . ASP A 1 119 ? -2.813 1.559 26.421 1.00 84.12 119 ASP A N 1
ATOM 965 C CA . ASP A 1 119 ? -3.219 0.663 27.510 1.00 84.12 119 ASP A CA 1
ATOM 966 C C . ASP A 1 119 ? -4.035 1.394 28.591 1.00 84.12 119 ASP A C 1
ATOM 968 O O . ASP A 1 119 ? -4.936 0.810 29.200 1.00 84.12 119 ASP A O 1
ATOM 972 N N . SER A 1 120 ? -3.763 2.686 28.815 1.00 84.00 120 SER A N 1
ATOM 973 C CA . SER A 1 120 ? -4.523 3.522 29.755 1.00 84.00 120 SER A CA 1
ATOM 974 C C . SER A 1 120 ? -5.730 4.239 29.135 1.00 84.00 120 SER A C 1
ATOM 976 O O . SER A 1 120 ? -6.543 4.831 29.856 1.00 84.00 120 SER A O 1
ATOM 978 N N . THR A 1 121 ? -5.902 4.175 27.811 1.00 88.88 121 THR A N 1
ATOM 979 C CA . THR A 1 121 ? -7.000 4.852 27.112 1.00 88.88 121 THR A CA 1
ATOM 980 C C . THR A 1 121 ? -8.293 4.044 27.212 1.00 88.88 121 THR A C 1
ATOM 982 O O . THR A 1 121 ? -8.436 3.005 26.582 1.00 88.88 121 THR A O 1
ATOM 985 N N . ASN A 1 122 ? -9.281 4.563 27.950 1.00 85.06 122 ASN A N 1
ATOM 986 C CA . ASN A 1 122 ? -10.612 3.944 28.099 1.00 85.06 122 ASN A CA 1
ATOM 987 C C . ASN A 1 122 ? -11.719 4.636 27.278 1.00 85.06 122 ASN A C 1
ATOM 989 O O . ASN A 1 122 ? -12.897 4.304 27.398 1.00 85.06 122 ASN A O 1
ATOM 993 N N . SER A 1 123 ? -11.372 5.640 26.467 1.00 89.56 123 SER A N 1
ATOM 994 C CA . SER A 1 123 ? -12.350 6.378 25.663 1.00 89.56 123 SER A CA 1
ATOM 995 C C . SER A 1 123 ? -12.562 5.705 24.310 1.00 89.56 123 SER A C 1
ATOM 997 O O . SER A 1 123 ? -11.740 5.854 23.405 1.00 89.56 123 SER A O 1
ATOM 999 N N . ILE A 1 124 ? -13.704 5.029 24.158 1.00 87.75 124 ILE A N 1
ATOM 1000 C CA . ILE A 1 124 ? -14.137 4.410 22.895 1.00 87.75 124 ILE A CA 1
ATOM 1001 C C . ILE A 1 124 ? -14.084 5.423 21.745 1.00 87.75 124 ILE A C 1
ATOM 1003 O O . ILE A 1 124 ? -13.502 5.142 20.703 1.00 87.75 124 ILE A O 1
ATOM 1007 N N . ASN A 1 125 ? -14.624 6.630 21.947 1.00 88.00 125 ASN A N 1
ATOM 1008 C CA . ASN A 1 125 ? -14.669 7.653 20.899 1.00 88.00 125 ASN A CA 1
ATOM 1009 C C . ASN A 1 125 ? -13.270 8.086 20.441 1.00 88.00 125 ASN A C 1
ATOM 1011 O O . ASN A 1 125 ? -13.059 8.254 19.246 1.00 88.00 125 ASN A O 1
ATOM 1015 N N . LEU A 1 126 ? -12.305 8.221 21.362 1.00 90.44 126 LEU A N 1
ATOM 1016 C CA . LEU A 1 126 ? -10.933 8.582 20.983 1.00 90.44 126 LEU A CA 1
ATOM 1017 C C . LEU A 1 126 ? -10.270 7.477 20.155 1.00 90.44 126 LEU A C 1
ATOM 1019 O O . LEU A 1 126 ? -9.603 7.778 19.168 1.00 90.44 126 LEU A O 1
ATOM 1023 N N . ILE A 1 127 ? -10.479 6.213 20.532 1.00 91.38 127 ILE A N 1
ATOM 1024 C CA . ILE A 1 127 ? -9.954 5.061 19.791 1.00 91.38 127 ILE A CA 1
ATOM 1025 C C . ILE A 1 127 ? -10.591 4.984 18.397 1.00 91.38 127 ILE A C 1
ATOM 1027 O O . ILE A 1 127 ? -9.880 4.821 17.408 1.00 91.38 127 ILE A O 1
ATOM 1031 N N . LEU A 1 128 ? -11.912 5.154 18.294 1.00 89.44 128 LEU A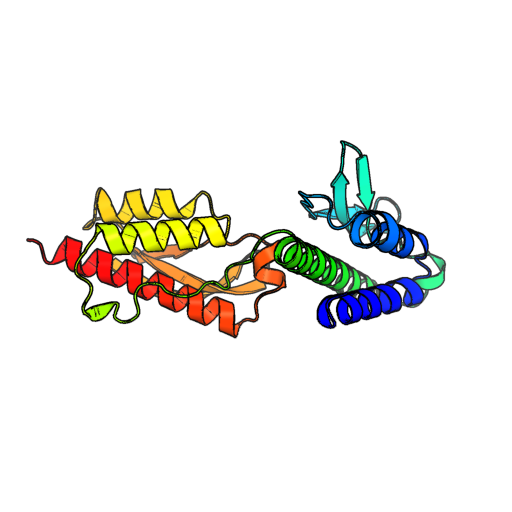 N 1
ATOM 1032 C CA . LEU A 1 128 ? -12.631 5.123 17.017 1.00 89.44 128 LEU A CA 1
ATOM 1033 C C . LEU A 1 128 ? -12.246 6.281 16.090 1.00 89.44 128 LEU A C 1
ATOM 1035 O O . LEU A 1 128 ? -12.063 6.060 14.893 1.00 89.44 128 LEU A O 1
ATOM 1039 N N . ASP A 1 129 ? -12.090 7.494 16.623 1.00 89.31 129 ASP A N 1
ATOM 1040 C CA . ASP A 1 129 ? -11.629 8.652 15.852 1.00 89.31 129 ASP A CA 1
ATOM 1041 C C . ASP A 1 129 ? -10.204 8.445 15.324 1.00 89.31 129 ASP A C 1
ATOM 1043 O O . ASP A 1 129 ? -9.891 8.823 14.189 1.00 89.31 129 ASP A O 1
ATOM 1047 N N . GLU A 1 130 ? -9.337 7.826 16.127 1.00 90.69 130 GLU A N 1
ATOM 1048 C CA . GLU A 1 130 ? -7.973 7.516 15.717 1.00 90.69 130 GLU A CA 1
ATOM 1049 C C . GLU A 1 130 ? -7.931 6.410 14.659 1.00 90.69 130 GLU A C 1
ATOM 1051 O O . GLU A 1 130 ? -7.274 6.586 13.632 1.00 90.69 130 GLU A O 1
ATOM 1056 N N . LEU A 1 131 ? -8.692 5.325 14.841 1.00 90.19 131 LEU A N 1
ATOM 1057 C CA . LEU A 1 131 ? -8.867 4.288 13.822 1.00 90.19 131 LEU A CA 1
ATOM 1058 C C . LEU A 1 131 ? -9.366 4.908 12.517 1.00 90.19 131 LEU A C 1
ATOM 1060 O O . LEU A 1 131 ? -8.717 4.749 11.487 1.00 90.19 131 LEU A O 1
ATOM 1064 N N . LYS A 1 132 ? -10.437 5.706 12.549 1.00 87.25 132 LYS A N 1
ATOM 1065 C CA . LYS A 1 132 ? -10.974 6.376 11.356 1.00 87.25 132 LYS A CA 1
ATOM 1066 C C . LYS A 1 132 ? -9.896 7.149 10.596 1.00 87.25 132 LYS A C 1
ATOM 1068 O O . LYS A 1 132 ? -9.773 7.009 9.381 1.00 87.25 132 LYS A O 1
ATOM 1073 N N . ARG A 1 133 ? -9.082 7.928 11.312 1.00 87.00 133 ARG A N 1
ATOM 1074 C CA . ARG A 1 133 ? -7.976 8.694 10.727 1.00 87.00 133 ARG A CA 1
ATOM 1075 C C . ARG A 1 133 ? -6.912 7.793 10.095 1.00 87.00 133 ARG A C 1
ATOM 1077 O O . ARG A 1 133 ? -6.344 8.170 9.071 1.00 87.00 133 ARG A O 1
ATOM 1084 N N . ILE A 1 134 ? -6.621 6.643 10.703 1.00 87.44 134 ILE A N 1
ATOM 1085 C CA . ILE A 1 134 ? -5.696 5.646 10.151 1.00 87.44 134 ILE A CA 1
ATOM 1086 C C . ILE A 1 134 ? -6.233 5.100 8.827 1.00 87.44 134 ILE A C 1
ATOM 1088 O O . ILE A 1 134 ? -5.521 5.142 7.826 1.00 87.44 134 ILE A O 1
ATOM 1092 N N . TYR A 1 135 ? -7.483 4.640 8.793 1.00 85.75 135 TYR A N 1
ATOM 1093 C CA . TYR A 1 135 ? -8.077 4.067 7.580 1.00 85.75 135 TYR A CA 1
ATOM 1094 C C . TYR A 1 135 ? -8.220 5.099 6.458 1.00 85.75 135 TYR A C 1
ATOM 1096 O O . TYR A 1 135 ? -7.917 4.798 5.305 1.00 85.75 135 TYR A O 1
ATOM 1104 N N . GLU A 1 136 ? -8.562 6.349 6.786 1.00 81.12 136 GLU A N 1
ATOM 1105 C CA . GLU A 1 136 ? -8.525 7.462 5.828 1.00 81.12 136 GLU A CA 1
ATOM 1106 C C . GLU A 1 136 ? -7.112 7.690 5.267 1.00 81.12 136 GLU A C 1
ATOM 1108 O O . GLU A 1 136 ? -6.955 7.900 4.065 1.00 81.12 136 GLU A O 1
ATOM 1113 N N . TYR A 1 137 ? -6.075 7.614 6.110 1.00 79.88 137 TYR A N 1
ATOM 1114 C CA . TYR A 1 137 ? -4.680 7.746 5.682 1.00 79.88 137 TYR A CA 1
ATOM 1115 C C . TYR A 1 137 ? -4.231 6.592 4.770 1.00 79.88 137 TYR A C 1
ATOM 1117 O O . TYR A 1 137 ? -3.509 6.821 3.802 1.00 79.88 137 TYR A O 1
ATOM 1125 N N . TYR A 1 138 ? -4.671 5.365 5.051 1.00 80.25 138 TYR A N 1
ATOM 1126 C CA . TYR A 1 138 ? -4.398 4.191 4.217 1.00 80.25 138 TYR A CA 1
ATOM 1127 C C . TYR A 1 138 ? -5.297 4.091 2.973 1.00 80.25 138 TYR A C 1
ATOM 1129 O O . TYR A 1 138 ? -5.114 3.175 2.170 1.00 80.25 138 TYR A O 1
ATOM 1137 N N . ASN A 1 139 ? -6.225 5.044 2.793 1.00 74.56 139 ASN A N 1
ATOM 1138 C CA . ASN A 1 139 ? -7.274 5.037 1.768 1.00 74.56 139 ASN A CA 1
ATOM 1139 C C . ASN A 1 139 ? -8.088 3.728 1.755 1.00 74.56 139 ASN A C 1
ATOM 1141 O O . ASN A 1 139 ? -8.601 3.295 0.722 1.00 74.56 139 ASN A O 1
ATOM 1145 N N . ASP A 1 140 ? -8.220 3.110 2.922 1.00 78.50 140 ASP A N 1
ATOM 1146 C CA . ASP A 1 140 ? -8.961 1.879 3.114 1.00 78.50 140 ASP A CA 1
ATOM 1147 C C . ASP A 1 140 ? -10.411 2.224 3.460 1.00 78.50 140 ASP A C 1
ATOM 1149 O O . ASP A 1 140 ? -10.750 2.689 4.550 1.00 78.50 140 ASP A O 1
ATOM 1153 N N . LYS A 1 141 ? -11.278 2.044 2.464 1.00 68.31 141 LYS A N 1
ATOM 1154 C CA . LYS A 1 141 ? -12.695 2.418 2.538 1.00 68.31 141 LYS A CA 1
ATOM 1155 C C . LYS A 1 141 ? -13.588 1.288 3.043 1.00 68.31 141 LYS A C 1
ATOM 1157 O O . LYS A 1 141 ? -14.783 1.520 3.224 1.00 68.31 141 LYS A O 1
ATOM 1162 N N . LEU A 1 142 ? -13.051 0.081 3.205 1.00 71.00 142 LEU A N 1
ATOM 1163 C CA . LEU A 1 142 ? -13.843 -1.124 3.448 1.00 71.00 142 LEU A CA 1
ATOM 1164 C C . LEU A 1 142 ? -13.678 -1.631 4.874 1.00 71.00 142 LEU A C 1
ATOM 1166 O O . LEU A 1 142 ? -14.677 -2.002 5.494 1.00 71.00 142 LEU A O 1
ATOM 1170 N N . ASP A 1 143 ? -12.463 -1.598 5.416 1.00 77.62 143 ASP A N 1
ATOM 1171 C CA . ASP A 1 143 ? -12.192 -2.307 6.664 1.00 77.62 143 ASP A CA 1
ATOM 1172 C C . ASP A 1 143 ? -12.577 -1.498 7.908 1.00 77.62 143 ASP A C 1
ATOM 1174 O O . ASP A 1 143 ? -13.014 -2.084 8.897 1.00 77.62 143 ASP A O 1
ATOM 1178 N N . PHE A 1 144 ? -12.594 -0.159 7.852 1.00 78.12 144 PHE A N 1
ATOM 1179 C CA . PHE A 1 144 ? -13.116 0.643 8.970 1.00 78.12 144 PHE A CA 1
ATOM 1180 C C . PHE A 1 144 ? -14.612 0.387 9.259 1.00 78.12 144 PHE A C 1
ATOM 1182 O O . PHE A 1 144 ? -14.953 0.090 10.408 1.00 78.12 144 PHE A O 1
ATOM 1189 N N . PRO A 1 145 ? -15.528 0.421 8.265 1.00 76.94 145 PRO A N 1
ATOM 1190 C CA . PRO A 1 145 ? -16.913 -0.006 8.474 1.00 76.94 145 PRO A CA 1
ATOM 1191 C C . PRO A 1 145 ? -17.055 -1.446 8.984 1.00 76.94 145 PRO A C 1
ATOM 1193 O O . PRO A 1 145 ? -17.951 -1.716 9.783 1.00 76.94 145 PRO A O 1
ATOM 1196 N N . ARG A 1 146 ? -16.184 -2.368 8.548 1.00 73.81 146 ARG A N 1
ATOM 1197 C CA . ARG A 1 146 ? -16.196 -3.764 9.016 1.00 73.81 146 ARG A CA 1
ATOM 1198 C C . ARG A 1 146 ? -15.826 -3.869 10.486 1.00 73.81 146 ARG A C 1
ATOM 1200 O O . ARG A 1 146 ? -16.555 -4.504 11.236 1.00 73.81 146 ARG A O 1
ATOM 1207 N N . ILE A 1 147 ? -14.779 -3.176 10.924 1.00 74.12 147 ILE A N 1
ATOM 1208 C CA . ILE A 1 147 ? -14.372 -3.119 12.336 1.00 74.12 147 ILE A CA 1
ATOM 1209 C C . ILE A 1 147 ? -15.486 -2.533 13.202 1.00 74.12 147 ILE A C 1
ATOM 1211 O O . ILE A 1 147 ? -15.797 -3.080 14.259 1.00 74.12 147 ILE A O 1
ATOM 1215 N N . MET A 1 148 ? -16.148 -1.472 12.732 1.00 75.19 148 MET A N 1
ATOM 1216 C CA . MET A 1 148 ? -17.339 -0.935 13.397 1.00 75.19 148 MET A CA 1
ATOM 1217 C C . MET A 1 148 ? -18.445 -1.995 13.517 1.00 75.19 148 MET A C 1
ATOM 1219 O O . MET A 1 148 ? -19.065 -2.119 14.571 1.00 75.19 148 MET A O 1
ATOM 1223 N N . GLY A 1 149 ? -18.674 -2.787 12.467 1.00 72.31 149 GLY A N 1
ATOM 1224 C CA . GLY A 1 149 ? -19.624 -3.899 12.475 1.00 72.31 149 GLY A CA 1
ATOM 1225 C C . GLY A 1 149 ? -19.262 -5.001 13.472 1.00 72.31 149 GLY A C 1
ATOM 1226 O O . GLY A 1 149 ? -20.102 -5.386 14.281 1.00 72.31 149 GLY A O 1
ATOM 1227 N N . TYR A 1 150 ? -18.017 -5.472 13.439 1.00 70.44 150 TYR A N 1
ATOM 1228 C CA . TYR A 1 150 ? -17.551 -6.597 14.247 1.00 70.44 150 TYR A CA 1
ATOM 1229 C C . TYR A 1 150 ? -17.426 -6.270 15.735 1.00 70.44 150 TYR A C 1
ATOM 1231 O O . TYR A 1 150 ? -17.693 -7.130 16.565 1.00 70.44 150 TYR A O 1
ATOM 1239 N N . ILE A 1 151 ? -17.031 -5.044 16.086 1.00 69.50 151 ILE A N 1
ATOM 1240 C CA . ILE A 1 151 ? -16.641 -4.718 17.465 1.00 69.50 151 ILE A CA 1
ATOM 1241 C C . ILE A 1 151 ? -17.704 -3.897 18.185 1.00 69.50 151 ILE A C 1
ATOM 1243 O O . ILE A 1 151 ? -17.981 -4.140 19.355 1.00 69.50 151 ILE A O 1
ATOM 1247 N N . VAL A 1 152 ? -18.327 -2.930 17.509 1.00 66.25 152 VAL A N 1
ATOM 1248 C CA . VAL A 1 152 ? -19.288 -2.033 18.170 1.00 66.25 152 VAL A CA 1
ATOM 1249 C C . VAL A 1 152 ? -20.676 -2.664 18.237 1.00 66.25 152 VAL A C 1
ATOM 1251 O O . VAL A 1 152 ? -21.365 -2.519 19.242 1.00 66.25 152 VAL A O 1
ATOM 1254 N N . ASN A 1 153 ? -21.087 -3.387 17.193 1.00 66.38 153 ASN A N 1
ATOM 1255 C CA . ASN A 1 153 ? -22.453 -3.907 17.107 1.00 66.38 153 ASN A CA 1
ATOM 1256 C C . ASN A 1 153 ? -22.612 -5.329 17.666 1.00 66.38 153 ASN A C 1
ATOM 1258 O O . ASN A 1 153 ? -23.741 -5.741 17.932 1.00 66.38 153 ASN A O 1
ATOM 1262 N N . SER A 1 154 ? -21.532 -6.106 17.807 1.00 65.31 154 SER A N 1
ATOM 1263 C CA . SER A 1 154 ? -21.581 -7.500 18.291 1.00 65.31 154 SER A CA 1
ATOM 1264 C C . SER A 1 154 ? -20.235 -7.964 18.885 1.00 65.31 154 SER A C 1
ATOM 1266 O O . SER A 1 154 ? -19.633 -8.906 18.366 1.00 65.31 154 SER A O 1
ATOM 1268 N N . PRO A 1 155 ? -19.756 -7.325 19.972 1.00 58.56 155 PRO A N 1
ATOM 1269 C CA . PRO A 1 155 ? -18.406 -7.529 20.510 1.00 58.56 155 PRO A CA 1
ATOM 1270 C C . PRO A 1 155 ? -18.092 -8.982 20.895 1.00 58.56 155 PRO A C 1
ATOM 1272 O O . PRO A 1 155 ? -16.951 -9.410 20.770 1.00 58.56 155 PRO A O 1
ATOM 1275 N N . GLU A 1 156 ? -19.092 -9.759 21.315 1.00 57.28 156 GLU A N 1
ATOM 1276 C CA . GLU A 1 156 ? -18.887 -11.140 21.776 1.00 57.28 156 GLU A CA 1
ATOM 1277 C C . GLU A 1 156 ? -18.832 -12.184 20.655 1.00 57.28 156 GLU A C 1
ATOM 1279 O O . GLU A 1 156 ? -18.469 -13.334 20.894 1.00 57.28 156 GLU A O 1
ATOM 1284 N N . LEU A 1 157 ? -19.234 -11.815 19.436 1.00 58.16 157 LEU A N 1
ATOM 1285 C CA . LEU A 1 157 ? -19.551 -12.788 18.387 1.00 58.16 157 LEU A CA 1
ATOM 1286 C C . LEU A 1 157 ? -18.547 -12.825 17.237 1.00 58.16 157 LEU A C 1
ATOM 1288 O O . LEU A 1 157 ? -18.604 -13.765 16.450 1.00 58.16 157 LEU A O 1
ATOM 1292 N N . TYR A 1 158 ? -17.643 -11.847 17.125 1.00 71.69 158 TYR A N 1
ATOM 1293 C CA . TYR A 1 158 ? -16.823 -11.716 15.920 1.00 71.69 158 TYR A CA 1
ATOM 1294 C C . TYR A 1 158 ? -15.327 -11.704 16.204 1.00 71.69 158 TYR A C 1
ATOM 1296 O O . TYR A 1 158 ? -14.707 -12.718 15.938 1.00 71.69 158 TYR A O 1
ATOM 1304 N N . ILE A 1 159 ? -14.718 -10.660 16.774 1.00 77.69 159 ILE A N 1
ATOM 1305 C CA . ILE A 1 159 ? -13.247 -10.602 16.924 1.00 77.69 159 ILE A CA 1
ATOM 1306 C C . ILE A 1 159 ? -12.835 -10.734 18.394 1.00 77.69 159 ILE A C 1
ATOM 1308 O O . ILE A 1 159 ? -13.186 -9.900 19.220 1.00 77.69 159 ILE A O 1
ATOM 1312 N N . THR A 1 160 ? -12.024 -11.747 18.703 1.00 82.38 160 THR A N 1
ATOM 1313 C CA . THR A 1 160 ? -11.514 -12.025 20.060 1.00 82.38 160 THR A CA 1
ATOM 1314 C C . THR A 1 160 ? -10.181 -11.345 20.354 1.00 82.38 160 THR A C 1
ATOM 1316 O O . THR A 1 160 ? -9.915 -10.944 21.486 1.00 82.38 160 THR A O 1
ATOM 1319 N N . HIS A 1 161 ? -9.321 -11.228 19.343 1.00 88.75 161 HIS A N 1
ATOM 1320 C CA . HIS A 1 161 ? -8.001 -10.621 19.462 1.00 88.75 161 HIS A CA 1
ATOM 1321 C C . HIS A 1 161 ? -7.464 -10.235 18.085 1.00 88.75 161 HIS A C 1
ATOM 1323 O O . HIS A 1 161 ? -7.827 -10.847 17.081 1.00 88.75 161 HIS A O 1
ATOM 1329 N N . VAL A 1 162 ? -6.555 -9.264 18.035 1.00 91.56 162 VAL A N 1
ATOM 1330 C CA . VAL A 1 162 ? -5.861 -8.849 16.814 1.00 91.56 162 VAL A CA 1
ATOM 1331 C C . VAL A 1 162 ? -4.358 -9.019 16.978 1.00 91.56 162 VAL A C 1
ATOM 1333 O O . VAL A 1 162 ? -3.754 -8.452 17.887 1.00 91.56 162 VAL A O 1
ATOM 1336 N N . ASN A 1 163 ? -3.744 -9.758 16.057 1.00 93.44 163 ASN A N 1
ATOM 1337 C CA . ASN A 1 163 ? -2.296 -9.935 15.976 1.00 93.44 163 ASN A CA 1
ATOM 1338 C C . ASN A 1 163 ? -1.722 -9.203 14.768 1.00 93.44 163 ASN A C 1
ATOM 1340 O O . ASN A 1 163 ? -2.405 -8.993 13.774 1.00 93.44 163 ASN A O 1
ATOM 1344 N N . VAL A 1 164 ? -0.433 -8.868 14.819 1.00 95.12 164 VAL A N 1
ATOM 1345 C CA . VAL A 1 164 ? 0.298 -8.453 13.617 1.00 95.12 164 VAL A CA 1
ATOM 1346 C C . VAL A 1 164 ? 0.958 -9.679 13.014 1.00 95.12 164 VAL A C 1
ATOM 1348 O O . VAL A 1 164 ? 1.898 -10.227 13.592 1.00 95.12 164 VAL A O 1
ATOM 1351 N N . GLU A 1 165 ? 0.497 -10.090 11.840 1.00 94.19 165 GLU A N 1
ATOM 1352 C CA . GLU A 1 165 ? 1.026 -11.260 11.144 1.00 94.19 165 GLU A CA 1
ATOM 1353 C C . GLU A 1 165 ? 1.585 -10.864 9.782 1.00 94.19 165 GLU A C 1
ATOM 1355 O O . GLU A 1 165 ? 1.163 -9.885 9.164 1.00 94.19 165 GLU A O 1
ATOM 1360 N N . LYS A 1 166 ? 2.577 -11.626 9.317 1.00 92.25 166 LYS A N 1
ATOM 1361 C CA . LYS A 1 166 ? 3.121 -11.454 7.974 1.00 92.25 166 LYS A CA 1
ATOM 1362 C C . LYS A 1 166 ? 2.266 -12.263 6.999 1.00 92.25 166 LYS A C 1
ATOM 1364 O O . LYS A 1 166 ? 2.370 -13.486 6.974 1.00 92.25 166 LYS A O 1
ATOM 1369 N N . THR A 1 167 ? 1.450 -11.584 6.203 1.00 89.06 167 THR A N 1
ATOM 1370 C CA . THR A 1 167 ? 0.571 -12.189 5.190 1.00 89.06 167 THR A CA 1
ATOM 1371 C C . THR A 1 167 ? 1.021 -11.800 3.777 1.00 89.06 167 THR A C 1
ATOM 1373 O O . THR A 1 167 ? 2.034 -11.113 3.597 1.00 89.06 167 THR A O 1
ATOM 1376 N N . LYS A 1 168 ? 0.322 -12.297 2.755 1.00 82.75 168 LYS A N 1
ATOM 1377 C CA . LYS A 1 168 ? 0.505 -11.903 1.358 1.00 82.75 168 LYS A CA 1
ATOM 1378 C C . LYS A 1 168 ? -0.674 -11.053 0.910 1.00 82.75 168 LYS A C 1
ATOM 1380 O O . LYS A 1 168 ? -1.781 -11.560 0.789 1.00 82.75 168 LYS A O 1
ATOM 1385 N N . LEU A 1 169 ? -0.397 -9.804 0.559 1.00 78.31 169 LEU A N 1
ATOM 1386 C CA . LEU A 1 169 ? -1.351 -8.912 -0.086 1.00 78.31 169 LEU A CA 1
ATOM 1387 C C . LEU A 1 169 ? -0.776 -8.499 -1.445 1.00 78.31 169 LEU A C 1
ATOM 1389 O O . LEU A 1 169 ? 0.361 -8.041 -1.515 1.00 78.31 169 LEU A O 1
ATOM 1393 N N . PHE A 1 170 ? -1.521 -8.716 -2.534 1.00 71.56 170 PHE A N 1
ATOM 1394 C CA . PHE A 1 170 ? -1.062 -8.450 -3.911 1.00 71.56 170 PHE A CA 1
ATOM 1395 C C . PHE A 1 170 ? 0.299 -9.095 -4.261 1.00 71.56 170 PHE A C 1
ATOM 1397 O O . PHE A 1 170 ? 1.153 -8.469 -4.884 1.00 71.56 170 PHE A O 1
ATOM 1404 N N . ASP A 1 171 ? 0.521 -10.339 -3.820 1.00 70.94 171 ASP A N 1
ATOM 1405 C CA . ASP A 1 171 ? 1.795 -11.076 -3.931 1.00 70.94 171 ASP A CA 1
ATOM 1406 C C . ASP A 1 171 ? 2.987 -10.465 -3.165 1.00 70.94 171 ASP A C 1
ATOM 1408 O O . ASP A 1 171 ? 4.108 -10.976 -3.240 1.00 70.94 171 ASP A O 1
ATOM 1412 N N . ILE A 1 172 ? 2.758 -9.419 -2.370 1.00 72.50 172 ILE A N 1
ATOM 1413 C CA . ILE A 1 172 ? 3.755 -8.784 -1.509 1.00 72.50 172 ILE A CA 1
ATOM 1414 C C . ILE A 1 172 ? 3.603 -9.339 -0.096 1.00 72.50 172 ILE A C 1
ATOM 1416 O O . ILE A 1 172 ? 2.515 -9.347 0.477 1.00 72.50 172 ILE A O 1
ATOM 1420 N N . SER A 1 173 ? 4.711 -9.804 0.484 1.00 82.94 173 SER A N 1
ATOM 1421 C CA . SER A 1 173 ? 4.725 -10.222 1.884 1.00 82.94 173 SER A CA 1
ATOM 1422 C C . SER A 1 173 ? 4.814 -8.993 2.788 1.00 82.94 173 SER A C 1
ATOM 1424 O O . SER A 1 173 ? 5.801 -8.260 2.733 1.00 82.94 173 SER A O 1
ATOM 1426 N N . ILE A 1 174 ? 3.788 -8.771 3.604 1.00 88.00 174 ILE A N 1
ATOM 1427 C CA . ILE A 1 174 ? 3.574 -7.536 4.363 1.00 88.00 174 ILE A CA 1
ATOM 1428 C C . ILE A 1 174 ? 3.015 -7.860 5.753 1.00 88.00 174 ILE A C 1
ATOM 1430 O O . ILE A 1 174 ? 2.326 -8.862 5.932 1.00 88.00 174 ILE A O 1
ATOM 1434 N N . TYR A 1 175 ? 3.342 -7.037 6.750 1.00 92.56 175 TYR A N 1
ATOM 1435 C CA . TYR A 1 175 ? 2.730 -7.136 8.075 1.00 92.56 175 TYR A CA 1
ATOM 1436 C C . TYR A 1 175 ? 1.374 -6.437 8.064 1.00 92.56 175 TYR A C 1
ATOM 1438 O O . TYR A 1 175 ? 1.322 -5.276 7.676 1.00 92.56 175 TYR A O 1
ATOM 1446 N N . LEU A 1 176 ? 0.314 -7.120 8.493 1.00 92.88 176 LEU A N 1
ATOM 1447 C CA . LEU A 1 176 ? -1.029 -6.551 8.623 1.00 92.88 176 LEU A CA 1
ATOM 1448 C C . LEU A 1 176 ? -1.643 -6.921 9.980 1.00 92.88 176 LEU A C 1
ATOM 1450 O O . LEU A 1 176 ? -1.263 -7.945 10.562 1.00 92.88 176 LEU A O 1
ATOM 1454 N N . PRO A 1 177 ? -2.573 -6.101 10.502 1.00 93.12 177 PRO A N 1
ATOM 1455 C CA . PRO A 1 177 ? -3.412 -6.489 11.626 1.00 93.12 177 PRO A CA 1
ATOM 1456 C C . PRO A 1 177 ? -4.398 -7.578 11.176 1.00 93.12 177 PRO A C 1
ATOM 1458 O O . PRO A 1 177 ? -5.183 -7.362 10.256 1.00 93.12 177 PRO A O 1
ATOM 1461 N N . ILE A 1 178 ? -4.355 -8.742 11.821 1.00 92.56 178 ILE A N 1
ATOM 1462 C CA . ILE A 1 178 ? -5.223 -9.895 11.561 1.00 92.56 178 ILE A CA 1
ATOM 1463 C C . ILE A 1 178 ? -6.135 -10.111 12.764 1.00 92.56 178 ILE A C 1
ATOM 1465 O O . ILE A 1 178 ? -5.651 -10.374 13.870 1.00 92.56 178 ILE A O 1
ATOM 1469 N N . GLY A 1 179 ? -7.446 -10.019 12.550 1.00 89.38 179 GLY A N 1
ATOM 1470 C CA . GLY A 1 179 ? -8.451 -10.353 13.555 1.00 89.38 179 GLY A CA 1
ATOM 1471 C C . GLY A 1 179 ? -8.620 -11.863 13.675 1.00 89.38 179 GLY A C 1
ATOM 1472 O O . GLY A 1 179 ? -8.718 -12.545 12.660 1.00 89.38 179 GLY A O 1
ATOM 1473 N N . LYS A 1 180 ? -8.644 -12.387 14.902 1.00 89.25 180 LYS A N 1
ATOM 1474 C CA . LYS A 1 180 ? -8.972 -13.784 15.222 1.00 89.25 180 LYS A CA 1
ATOM 1475 C C . LYS A 1 180 ? -10.411 -13.883 15.697 1.00 89.25 180 LYS A C 1
ATOM 1477 O O . LYS A 1 180 ? -10.775 -13.225 16.676 1.00 89.25 180 LYS A O 1
ATOM 1482 N N . PHE A 1 181 ? -11.195 -14.724 15.036 1.00 84.31 181 PHE A N 1
ATOM 1483 C CA . PHE A 1 181 ? -12.622 -14.849 15.286 1.00 84.31 181 PHE A CA 1
ATOM 1484 C C . PHE A 1 181 ? -12.955 -16.041 16.191 1.00 84.31 181 PHE A C 1
ATOM 1486 O O . PHE A 1 181 ? -12.147 -16.958 16.356 1.00 84.31 181 PHE A O 1
ATOM 1493 N N . VAL A 1 182 ? -14.127 -16.005 16.836 1.00 80.69 182 VAL A N 1
ATOM 1494 C CA . VAL A 1 182 ? -14.569 -17.027 17.814 1.00 80.69 182 VAL A CA 1
ATOM 1495 C C . VAL A 1 182 ? -14.682 -18.421 17.182 1.00 80.69 182 VAL A C 1
ATOM 1497 O O . VAL A 1 182 ? -14.426 -19.433 17.831 1.00 80.69 182 VAL A O 1
ATOM 1500 N N . ASP A 1 183 ? -15.031 -18.481 15.902 1.00 80.00 183 ASP A N 1
ATOM 1501 C CA . ASP A 1 183 ? -15.120 -19.696 15.087 1.00 80.00 183 ASP A CA 1
ATOM 1502 C C . ASP A 1 183 ? -13.758 -20.199 14.564 1.00 80.00 183 ASP A C 1
ATOM 1504 O O . ASP A 1 183 ? -13.701 -21.234 13.899 1.00 80.00 183 ASP A O 1
ATOM 1508 N N . ASN A 1 184 ? -12.656 -19.561 14.973 1.00 75.69 184 ASN A N 1
ATOM 1509 C CA . ASN A 1 184 ? -11.281 -19.755 14.497 1.00 75.69 184 ASN A CA 1
ATOM 1510 C C . ASN A 1 184 ? -10.998 -19.224 13.085 1.00 75.69 184 ASN A C 1
ATOM 1512 O O . ASN A 1 184 ? -9.916 -19.504 12.555 1.00 75.69 184 ASN A O 1
ATOM 1516 N N . ASP A 1 185 ? -11.890 -18.424 12.500 1.00 82.88 185 ASP A N 1
ATOM 1517 C CA . ASP A 1 185 ? -11.568 -17.707 11.270 1.00 82.88 185 ASP A CA 1
ATOM 1518 C C . ASP A 1 185 ? -10.582 -16.557 11.535 1.00 82.88 185 ASP A C 1
ATOM 1520 O O . ASP A 1 185 ? -10.270 -16.169 12.671 1.00 82.88 185 ASP A O 1
ATOM 1524 N N . SER A 1 186 ? -9.974 -16.060 10.462 1.00 85.31 186 SER A N 1
ATOM 1525 C CA . SER A 1 186 ? -9.032 -14.945 10.507 1.00 85.31 186 SER A CA 1
ATOM 1526 C C . SER A 1 186 ? -9.225 -14.045 9.298 1.00 85.31 186 SER A C 1
ATOM 1528 O O . SER A 1 186 ? -9.282 -14.544 8.178 1.00 85.31 186 SER A O 1
ATOM 1530 N N . GLU A 1 187 ? -9.259 -12.734 9.523 1.00 86.50 187 GLU A N 1
ATOM 1531 C CA . GLU A 1 187 ? -9.400 -11.739 8.454 1.00 86.50 187 GLU A CA 1
ATOM 1532 C C . GLU A 1 187 ? -8.371 -10.618 8.609 1.00 86.50 187 GLU A C 1
ATOM 1534 O O . GLU A 1 187 ? -8.053 -10.195 9.728 1.00 86.50 187 GLU A O 1
ATOM 1539 N N . GLU A 1 188 ? -7.858 -10.114 7.484 1.00 88.38 188 GLU A N 1
ATOM 1540 C CA . GLU A 1 188 ? -7.131 -8.850 7.447 1.00 88.38 188 GLU A CA 1
ATOM 1541 C C . GLU A 1 188 ? -8.047 -7.692 7.860 1.00 88.38 188 GLU A C 1
ATOM 1543 O O . GLU A 1 188 ? -9.150 -7.526 7.347 1.00 88.38 188 GLU A O 1
ATOM 1548 N N . LEU A 1 189 ? -7.558 -6.850 8.768 1.00 88.62 189 LEU A N 1
ATOM 1549 C CA . LEU A 1 189 ? -8.261 -5.658 9.244 1.00 88.62 189 LEU A CA 1
ATOM 1550 C C . LEU A 1 189 ? -7.676 -4.372 8.657 1.00 88.62 189 LEU A C 1
ATOM 1552 O O . LEU A 1 189 ? -7.899 -3.295 9.197 1.00 88.62 189 LEU A O 1
ATOM 1556 N N . LEU A 1 190 ? -6.868 -4.476 7.607 1.00 88.62 190 LEU A N 1
ATOM 1557 C CA . LEU A 1 190 ? -6.350 -3.345 6.850 1.00 88.62 190 LEU A CA 1
ATOM 1558 C C . LEU A 1 190 ? -6.045 -3.818 5.431 1.00 88.62 190 LEU A C 1
ATOM 1560 O O . LEU A 1 190 ? -5.191 -4.687 5.238 1.00 88.62 190 LEU A O 1
ATOM 1564 N N . THR A 1 191 ? -6.665 -3.178 4.449 1.00 84.56 191 THR A N 1
ATOM 1565 C CA . THR A 1 191 ? -6.395 -3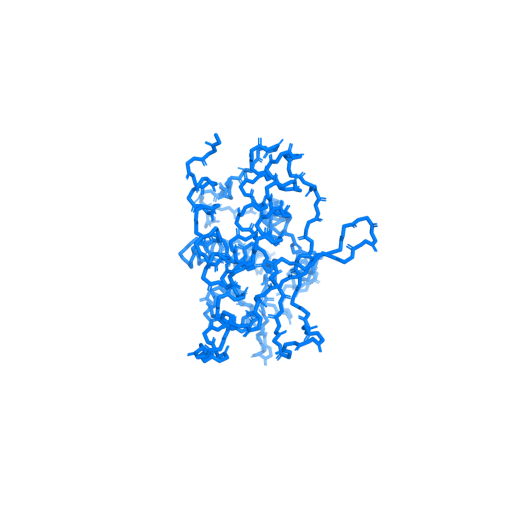.366 3.025 1.00 84.56 191 THR A CA 1
ATOM 1566 C C . THR A 1 191 ? -5.821 -2.066 2.466 1.00 84.56 191 THR A C 1
ATOM 1568 O O . THR A 1 191 ? -6.538 -1.260 1.866 1.00 84.56 191 THR A O 1
ATOM 1571 N N . PRO A 1 192 ? -4.518 -1.814 2.684 1.00 75.44 192 PRO A N 1
ATOM 1572 C CA . PRO A 1 192 ? -3.901 -0.574 2.259 1.00 75.44 192 PRO A CA 1
ATOM 1573 C C . PRO A 1 192 ? -3.802 -0.505 0.734 1.00 75.44 192 PRO A C 1
ATOM 1575 O O . PRO A 1 192 ? -3.610 -1.517 0.055 1.00 75.44 192 PRO A O 1
ATOM 1578 N N . ASP A 1 193 ? -3.886 0.710 0.194 1.00 72.56 193 ASP A N 1
ATOM 1579 C CA . ASP A 1 193 ? -3.717 0.917 -1.240 1.00 72.56 193 ASP A CA 1
ATOM 1580 C C . ASP A 1 193 ? -2.324 0.468 -1.725 1.00 72.56 193 ASP A C 1
ATOM 1582 O O . ASP A 1 193 ? -1.300 0.681 -1.063 1.00 72.56 193 ASP A O 1
ATOM 1586 N N . ASN A 1 194 ? -2.276 -0.118 -2.925 1.00 67.12 194 ASN A N 1
ATOM 1587 C CA . ASN A 1 194 ? -1.044 -0.631 -3.529 1.00 67.12 194 ASN A CA 1
ATOM 1588 C C . ASN A 1 194 ? 0.045 0.441 -3.658 1.00 67.12 194 ASN A C 1
ATOM 1590 O O . ASN A 1 194 ? 1.237 0.138 -3.522 1.00 67.12 194 ASN A O 1
ATOM 1594 N N . SER A 1 195 ? -0.343 1.697 -3.901 1.00 64.44 195 SER A N 1
ATOM 1595 C CA . SER A 1 195 ? 0.609 2.800 -3.980 1.00 64.44 195 SER A CA 1
ATOM 1596 C C . SER A 1 195 ? 1.251 3.096 -2.627 1.00 64.44 195 SER A C 1
ATOM 1598 O O . SER A 1 195 ? 2.436 3.402 -2.591 1.00 64.44 195 SER A O 1
ATOM 1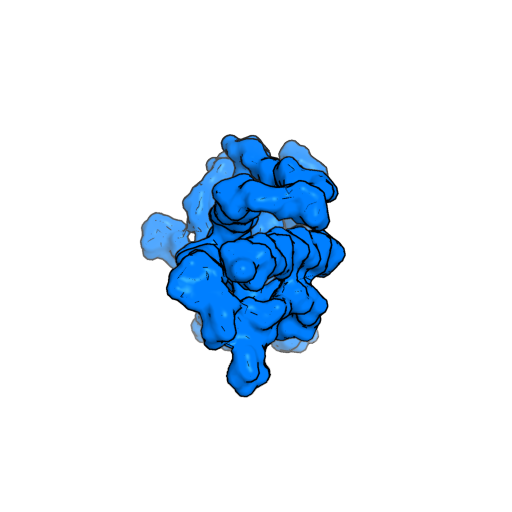600 N N . LEU A 1 196 ? 0.534 2.925 -1.514 1.00 67.88 196 LEU A N 1
ATOM 1601 C CA . LEU A 1 196 ? 1.036 3.232 -0.177 1.00 67.88 196 LEU A CA 1
ATOM 1602 C C . LEU A 1 196 ? 1.911 2.101 0.396 1.00 67.88 196 LEU A C 1
ATOM 1604 O O . LEU A 1 196 ? 2.902 2.363 1.084 1.00 67.88 196 LEU A O 1
ATOM 1608 N N . ILE A 1 197 ? 1.607 0.845 0.051 1.00 71.62 197 ILE A N 1
ATOM 1609 C CA . ILE A 1 197 ? 2.451 -0.320 0.376 1.00 71.62 197 ILE A CA 1
ATOM 1610 C C . ILE A 1 197 ? 3.822 -0.210 -0.298 1.00 71.62 197 ILE A C 1
ATOM 1612 O O . ILE A 1 197 ? 4.849 -0.475 0.320 1.00 71.62 197 ILE A O 1
ATOM 1616 N N . ALA A 1 198 ? 3.851 0.191 -1.571 1.00 66.31 198 ALA A N 1
ATOM 1617 C CA . ALA A 1 198 ? 5.064 0.207 -2.391 1.00 66.31 198 ALA A CA 1
ATOM 1618 C C . ALA A 1 198 ? 6.143 1.204 -1.919 1.00 66.31 198 ALA A C 1
ATOM 1620 O O . ALA A 1 198 ? 7.269 1.192 -2.428 1.00 66.31 198 ALA A O 1
ATOM 1621 N N . ILE A 1 199 ? 5.795 2.104 -0.998 1.00 65.38 199 ILE A N 1
ATOM 1622 C CA . ILE A 1 199 ? 6.613 3.269 -0.642 1.00 65.38 199 ILE A CA 1
ATOM 1623 C C . ILE A 1 199 ? 6.976 3.328 0.838 1.00 65.38 199 ILE A C 1
ATOM 1625 O O . ILE A 1 199 ? 7.954 3.990 1.189 1.00 65.38 199 ILE A O 1
ATOM 1629 N N . LYS A 1 200 ? 6.209 2.653 1.699 1.00 74.00 200 LYS A N 1
ATOM 1630 C CA . LYS A 1 200 ? 6.561 2.496 3.104 1.00 74.00 200 LYS A CA 1
ATOM 1631 C C . LYS A 1 200 ? 7.556 1.362 3.259 1.00 74.00 200 LYS A C 1
ATOM 1633 O O . LYS A 1 200 ? 7.466 0.328 2.600 1.00 74.00 200 LYS A O 1
ATOM 1638 N N . SER A 1 201 ? 8.515 1.547 4.157 1.00 76.88 201 SER A N 1
ATOM 1639 C CA . SER A 1 201 ? 9.361 0.436 4.566 1.00 76.88 201 SER A CA 1
ATOM 1640 C C . SER A 1 201 ? 8.525 -0.629 5.277 1.00 76.88 201 SER A C 1
ATOM 1642 O O . SER A 1 201 ? 7.534 -0.330 5.945 1.00 76.88 201 SER A O 1
ATOM 1644 N N . GLU A 1 202 ? 8.964 -1.884 5.185 1.00 81.56 202 GLU A N 1
ATOM 1645 C CA . GLU A 1 202 ? 8.350 -2.996 5.918 1.00 81.56 202 GLU A CA 1
ATOM 1646 C C . GLU A 1 202 ? 8.259 -2.699 7.428 1.00 81.56 202 GLU A C 1
ATOM 1648 O O . GLU A 1 202 ? 7.273 -3.050 8.070 1.00 81.56 202 GLU A O 1
ATOM 1653 N N . GLY A 1 203 ? 9.256 -1.998 7.984 1.00 82.31 203 GLY A N 1
ATOM 1654 C CA . GLY A 1 203 ? 9.261 -1.561 9.381 1.00 82.31 203 GLY A CA 1
ATOM 1655 C C . GLY A 1 203 ? 8.183 -0.524 9.706 1.00 82.31 203 GLY A C 1
ATOM 1656 O O . GLY A 1 203 ? 7.533 -0.639 10.739 1.00 82.31 203 GLY A O 1
ATOM 1657 N N . GLU A 1 204 ? 7.949 0.456 8.828 1.00 85.38 204 GLU A N 1
ATOM 1658 C CA . GLU A 1 204 ? 6.872 1.442 9.007 1.00 85.38 204 GLU A CA 1
ATOM 1659 C C . GLU A 1 204 ? 5.495 0.779 8.959 1.00 85.38 204 GLU A C 1
ATOM 1661 O O . GLU A 1 204 ? 4.680 1.004 9.848 1.00 85.38 204 GLU A O 1
ATOM 1666 N N . ILE A 1 205 ? 5.258 -0.095 7.978 1.00 86.56 205 ILE A N 1
ATOM 1667 C CA . ILE A 1 205 ? 3.987 -0.824 7.870 1.00 86.56 205 ILE A CA 1
ATOM 1668 C C . ILE A 1 205 ? 3.765 -1.718 9.092 1.00 86.56 205 ILE A C 1
ATOM 1670 O O . ILE A 1 205 ? 2.659 -1.774 9.628 1.00 86.56 205 ILE A O 1
ATOM 1674 N N . LYS A 1 206 ? 4.814 -2.401 9.561 1.00 91.12 206 LYS A N 1
ATOM 1675 C CA . LYS A 1 206 ? 4.740 -3.241 10.757 1.00 91.12 206 LYS A CA 1
ATOM 1676 C C . LYS A 1 206 ? 4.386 -2.431 12.003 1.00 91.12 206 LYS A C 1
ATOM 1678 O O . LYS A 1 206 ? 3.543 -2.873 12.779 1.00 91.12 206 LYS A O 1
ATOM 1683 N N . ASN A 1 207 ? 5.017 -1.274 12.194 1.00 90.75 207 ASN A N 1
ATOM 1684 C CA . ASN A 1 207 ? 4.756 -0.410 13.344 1.00 90.75 207 ASN A CA 1
ATOM 1685 C C . ASN A 1 207 ? 3.328 0.141 13.319 1.00 90.75 207 ASN A C 1
ATOM 1687 O O . ASN A 1 207 ? 2.642 0.102 14.335 1.00 90.75 207 ASN A O 1
ATOM 1691 N N . ASP A 1 208 ? 2.853 0.579 12.156 1.00 90.81 208 ASP A N 1
ATOM 1692 C CA . ASP A 1 208 ? 1.489 1.088 12.018 1.00 90.81 208 ASP A CA 1
ATOM 1693 C C . ASP A 1 208 ? 0.450 -0.029 12.182 1.00 90.81 208 ASP A C 1
ATOM 1695 O O . ASP A 1 208 ? -0.559 0.161 12.852 1.00 90.81 208 ASP A O 1
ATOM 1699 N N . SER A 1 209 ? 0.722 -1.224 11.651 1.00 92.38 209 SER A N 1
ATOM 1700 C CA . SER A 1 209 ? -0.122 -2.409 11.867 1.00 92.38 209 SER A CA 1
ATOM 1701 C C . SER A 1 209 ? -0.191 -2.795 13.339 1.00 92.38 209 SER A C 1
ATOM 1703 O O . SER A 1 209 ? -1.249 -3.184 13.827 1.00 92.38 209 SER A O 1
ATOM 1705 N N . LYS A 1 210 ? 0.927 -2.663 14.064 1.00 94.56 210 LYS A N 1
ATOM 1706 C CA . LYS A 1 210 ? 0.972 -2.879 15.512 1.00 94.56 210 LYS A CA 1
ATOM 1707 C C . LYS A 1 210 ? 0.129 -1.849 16.248 1.00 94.56 210 LYS A C 1
ATOM 1709 O O . LYS A 1 210 ? -0.680 -2.240 17.078 1.00 94.56 210 LYS A O 1
ATOM 1714 N N . TYR A 1 211 ? 0.240 -0.581 15.870 1.00 94.19 211 TYR A N 1
ATOM 1715 C CA . TYR A 1 211 ? -0.579 0.484 16.434 1.00 94.19 211 TYR A CA 1
ATOM 1716 C C . TYR A 1 211 ? -2.083 0.242 16.230 1.00 94.19 211 TYR A C 1
ATOM 1718 O O . TYR A 1 211 ? -2.861 0.358 17.173 1.00 94.19 211 TYR A O 1
ATOM 1726 N N . ILE A 1 212 ? -2.492 -0.173 15.026 1.00 93.19 212 ILE A N 1
ATOM 1727 C CA . ILE A 1 212 ? -3.883 -0.553 14.731 1.00 93.19 212 ILE A CA 1
ATOM 1728 C C . ILE A 1 212 ? -4.322 -1.736 15.598 1.00 93.19 212 ILE A C 1
ATOM 1730 O O . ILE A 1 212 ? -5.383 -1.678 16.216 1.00 93.19 212 ILE A O 1
ATOM 1734 N N . ALA A 1 213 ? -3.513 -2.797 15.667 1.00 93.88 213 ALA A N 1
ATOM 1735 C CA . ALA A 1 213 ? -3.823 -3.972 16.476 1.00 93.88 213 ALA A CA 1
ATOM 1736 C C . ALA A 1 213 ? -3.999 -3.613 17.959 1.00 93.88 213 ALA A C 1
ATOM 1738 O O . ALA A 1 213 ? -4.929 -4.099 18.598 1.00 93.88 213 ALA A O 1
ATOM 1739 N N . ASP A 1 214 ? -3.153 -2.732 18.494 1.00 94.75 214 ASP A N 1
ATOM 1740 C CA . ASP A 1 214 ? -3.225 -2.286 19.886 1.00 94.75 214 ASP A CA 1
ATOM 1741 C C . ASP A 1 214 ? -4.497 -1.468 20.153 1.00 94.75 214 ASP A C 1
ATOM 1743 O O . ASP A 1 214 ? -5.207 -1.743 21.120 1.00 94.75 214 ASP A O 1
ATOM 1747 N N . LEU A 1 215 ? -4.855 -0.539 19.259 1.00 93.44 215 LEU A N 1
ATOM 1748 C CA . LEU A 1 215 ? -6.114 0.212 19.344 1.00 93.44 215 LEU A CA 1
ATOM 1749 C C . LEU A 1 215 ? -7.341 -0.706 19.317 1.00 93.44 215 LEU A C 1
ATOM 1751 O O . LEU A 1 215 ? -8.260 -0.538 20.118 1.00 93.44 215 LEU A O 1
ATOM 1755 N N . ILE A 1 216 ? -7.360 -1.684 18.408 1.00 91.31 216 ILE A N 1
ATOM 1756 C CA . ILE A 1 216 ? -8.486 -2.610 18.273 1.00 91.31 216 ILE A CA 1
ATOM 1757 C C . ILE A 1 216 ? -8.590 -3.527 19.496 1.00 91.31 216 ILE A C 1
ATOM 1759 O O . ILE A 1 216 ? -9.679 -3.697 20.041 1.00 91.31 216 ILE A O 1
ATOM 1763 N N . ASN A 1 217 ? -7.473 -4.079 19.971 1.00 91.56 217 ASN A N 1
ATOM 1764 C CA . ASN A 1 217 ? -7.457 -4.902 21.180 1.00 91.56 217 ASN A CA 1
ATOM 1765 C C . ASN A 1 217 ? -7.919 -4.116 22.409 1.00 91.56 217 ASN A C 1
ATOM 1767 O O . ASN A 1 217 ? -8.657 -4.650 23.237 1.00 91.56 217 ASN A O 1
ATOM 1771 N N . GLN A 1 218 ? -7.533 -2.844 22.520 1.00 92.12 218 GLN A N 1
ATOM 1772 C CA . GLN A 1 218 ? -8.015 -1.993 23.599 1.00 92.12 218 GLN A CA 1
ATOM 1773 C C . GLN A 1 218 ? -9.519 -1.729 23.487 1.00 92.12 218 GLN A C 1
ATOM 1775 O O . GLN A 1 218 ? -10.224 -1.776 24.494 1.00 92.12 218 GLN A O 1
ATOM 1780 N N . LEU A 1 219 ? -10.035 -1.520 22.274 1.00 89.56 219 LEU A N 1
ATOM 1781 C CA . LEU A 1 219 ? -11.471 -1.387 22.049 1.00 89.56 219 LEU A CA 1
ATOM 1782 C C . LEU A 1 219 ? -12.227 -2.655 22.475 1.00 89.56 219 LEU A C 1
ATOM 1784 O O . LEU A 1 219 ? -13.198 -2.545 23.218 1.00 89.56 219 LEU A O 1
ATOM 1788 N N . ILE A 1 220 ? -11.752 -3.841 22.074 1.00 87.50 220 ILE A N 1
ATOM 1789 C CA . ILE A 1 220 ? -12.316 -5.136 22.495 1.00 87.50 220 ILE A CA 1
ATOM 1790 C C . ILE A 1 220 ? -12.334 -5.222 24.025 1.00 87.50 220 ILE A C 1
ATOM 1792 O O . ILE A 1 220 ? -13.392 -5.436 24.608 1.00 87.50 220 ILE A O 1
ATOM 1796 N N . ASN A 1 221 ? -11.199 -4.953 24.680 1.00 88.00 221 ASN A N 1
ATOM 1797 C CA . ASN A 1 221 ? -11.084 -4.993 26.139 1.00 88.00 221 ASN A CA 1
ATOM 1798 C C . ASN A 1 221 ? -12.104 -4.093 26.849 1.00 88.00 221 ASN A C 1
ATOM 1800 O O . ASN A 1 221 ? -12.645 -4.490 27.878 1.00 88.00 221 ASN A O 1
ATOM 1804 N N . ILE A 1 222 ? -12.337 -2.876 26.351 1.00 87.94 222 ILE A N 1
ATOM 1805 C CA . ILE A 1 222 ? -13.306 -1.947 26.951 1.00 87.94 222 ILE A CA 1
ATOM 1806 C C . ILE A 1 222 ? -14.729 -2.481 26.772 1.00 87.94 222 ILE A C 1
ATOM 1808 O O . ILE A 1 222 ? -15.510 -2.478 27.725 1.00 87.94 222 ILE A O 1
ATOM 1812 N N . MET A 1 223 ? -15.059 -2.952 25.569 1.00 83.00 223 MET A N 1
ATOM 1813 C CA . MET A 1 223 ? -16.405 -3.416 25.233 1.00 83.00 223 MET A CA 1
ATOM 1814 C C . MET A 1 223 ? -16.784 -4.695 25.988 1.00 83.00 223 MET A C 1
ATOM 1816 O O . MET A 1 223 ? -17.930 -4.816 26.400 1.00 83.00 223 MET A O 1
ATOM 1820 N N . THR A 1 224 ? -15.836 -5.605 26.234 1.00 79.56 224 THR A N 1
ATOM 1821 C CA . THR A 1 224 ? -16.096 -6.873 26.941 1.00 79.56 224 THR A CA 1
ATOM 1822 C C . THR A 1 224 ? -15.960 -6.779 28.464 1.00 79.56 224 THR A C 1
ATOM 1824 O O . THR A 1 224 ? -16.475 -7.6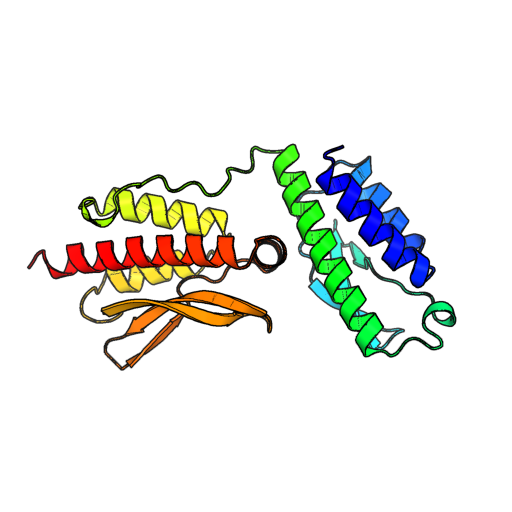34 29.170 1.00 79.56 224 THR A O 1
ATOM 182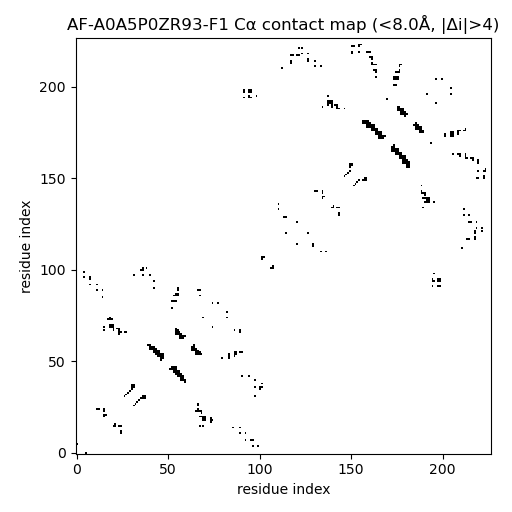7 N N . LYS A 1 225 ? -15.243 -5.781 29.007 1.00 73.88 225 LYS A N 1
ATOM 1828 C CA . LYS A 1 225 ? -15.157 -5.536 30.468 1.00 73.88 225 LYS A CA 1
ATOM 1829 C C . LYS A 1 225 ? -16.292 -4.667 31.015 1.00 73.88 225 LYS A C 1
ATOM 1831 O O . LYS A 1 225 ? -16.343 -4.445 32.220 1.00 73.88 225 LYS A O 1
ATOM 1836 N N . SER A 1 226 ? -17.131 -4.107 30.145 1.00 55.50 226 SER A N 1
ATOM 1837 C CA . SER A 1 226 ? -18.254 -3.248 30.544 1.00 55.50 226 SER A CA 1
ATOM 1838 C C . SER A 1 226 ? -19.505 -4.036 30.973 1.00 55.50 226 SER A C 1
ATOM 1840 O O . SER A 1 226 ? -20.549 -3.423 31.197 1.00 55.50 226 SER A O 1
ATOM 1842 N N . GLU A 1 227 ? -19.386 -5.361 31.115 1.00 42.72 227 GLU A N 1
ATOM 1843 C CA . GLU A 1 227 ? -20.352 -6.264 31.762 1.00 42.72 227 GLU A CA 1
ATOM 1844 C C . GLU A 1 227 ? -19.916 -6.631 33.189 1.00 42.72 227 GLU A C 1
ATOM 1846 O O . GLU A 1 227 ? -20.801 -6.682 34.076 1.00 42.72 227 GLU A O 1
#

Nearest PDB structures (foldseek):
  6vq8-assembly1_H  TM=2.544E-01  e=1.306E+00  Rattus norvegicus
  7t4r-assembly1_N  TM=2.204E-01  e=3.237E+00  Human betaherpesvirus 5
  5d80-assembly1_G  TM=2.066E-01  e=5.822E+00  Saccharomyces cerevisiae S288C
  7m30-assembly1_D  TM=2.266E-01  e=6.141E+00  Human betaherpesvirus 5
  7nfc-assembly1_L  TM=2.264E-01  e=8.459E+00  Homo sapiens

Solvent-accessible surface area (backbone atoms only — not comparable to full-atom values): 12903 Å² total; per-residue (Å²): 128,58,73,66,53,56,50,44,52,51,53,50,48,53,57,28,59,64,22,64,17,63,64,31,51,47,47,46,46,52,53,42,61,74,60,65,48,66,82,74,74,68,66,39,78,41,75,37,93,89,72,80,42,59,25,32,27,30,62,53,95,90,38,82,42,66,63,60,62,65,33,73,73,51,46,63,89,55,58,65,68,59,57,45,50,49,30,52,50,49,44,35,47,50,32,39,45,50,54,54,44,48,38,75,75,45,86,60,72,70,92,66,82,88,66,89,60,57,93,80,55,83,53,63,67,62,48,51,55,50,50,52,52,50,29,60,72,39,65,26,84,62,40,57,64,47,50,48,50,35,50,74,76,38,50,92,70,35,50,78,46,45,42,72,43,79,45,72,58,97,89,38,80,43,48,32,21,31,35,34,28,78,89,71,50,72,45,77,61,60,66,62,39,69,55,58,59,59,60,50,52,72,66,55,43,37,53,51,21,42,52,51,18,51,49,51,40,43,49,48,52,53,68,68,67,74,115

Sequence (227 aa):
MDDKMDSIISKLKNIFLMYGDTTSFNIINTWIINEKVINVWDIQFQNDENLNIKVPVAVIDSKKISFFKPAKMAMSGVPLPIIEEDSKKIMQLLNQLHYLSEKNGKQVRKFEPRIDDIDSTNSINLILDELKRIYEYYNDKLDFPRIMGYIVNSPELYITHVNVEKTKLFDISIYLPIGKFVDNDSEELLTPDNSLIAIKSEGEIKNDSKYIADLINQLINIMTKSE

pLDDT: mean 80.28, std 11.42, range [41.53, 95.12]

Foldseek 3Di:
DPPLLVVLLVVLVVLCVLQVNPPLNVCCCVAPPVVQADPDFPWDWDQDPVPRETATWGQDPNDIDTNDDGDPVSCVPPDRVVVNVSRVVNNLSVLQSNVVSVCVVDPPPDLDDPCPDLVPDLDLVVLLVSLVVLCVSLVPPPLSVVLCVDPVVPLPFFFDAWDFDQDADPNDGATFIWTQTPVRDIDGSHDGDPSVVSNDDSVSRSVSRVVNRSSSRSSSVSRVVVD

Mean predicted aligned error: 11.82 Å

Radius of gyration: 21.05 Å; Cα contacts (8 Å, |Δi|>4): 290; chains: 1; bounding box: 42×40×62 Å

Organism: NCBI:txid2584183

Secondary structure (DSSP, 8-state):
--HHHHHHHHHHHHHHHHTT-HHHHHHIIIIIIITT--S----EEEE-TTT-SEEEEEEETTEEEES----HHHHTTS-HHHHHHHHHHHHHHHHHHHHHHHHHHTT------S-S-STT---HHHHHHHHHHHHHHTT-SSHHHHHIIIIIS-TTTSEEEEEEEEEEETTEEEEEEEEEETTS-EEES----HHHHTTS-HHHHHHHHHHHHHHHHHHHHHHHH--